Protein AF-C7N6Z8-F1 (afdb_monomer)

pLDDT: mean 76.36, std 21.86, range [24.53, 97.94]

Secondary structure (DSSP, 8-state):
---HHHHHHHHTSHHHHHHHHHHTTS-EEHHHHHHHHTS-HHHHHHHHHHHHHTTSEEEEEETTEEEEEE-HHHHHHHHHHHHHHHHHHHHHGGGGT--S---EE-TTS-EE-TT-SS-------------------PPPPPS-SEEEEEEEESSS-GGGSBBPS-GGG-SEEEEEEEETTEEEEEEEEEPPPHHHHHHHHHHHHHHTT--SEEEES--BHHHHHHHHHTTPEEEE--S--BHHHHHHHHHTT--EEPPTTTSB--

Nearest PDB structures (foldseek):
  1o13-assembly1_A  TM=9.020E-01  e=1.475E-08  Thermotoga maritima
  4ooi-assembly1_A  TM=8.230E-01  e=1.421E-05  Vibrio cholerae O1 biovar El Tor str. N16961
  2wfb-assembly1_A  TM=7.843E-01  e=1.002E-06  Megalodesulfovibrio gigas
  7p6f-assembly2_CCC-2  TM=8.838E-01  e=4.466E-05  Streptomyces griseus
  3jth-assembly1_A  TM=8.118E-01  e=3.111E-05  Vibrio vulnificus CMCP6

Radius of gyration: 25.16 Å; Cα contacts (8 Å, |Δi|>4): 370; chains: 1; bounding box: 60×66×56 Å

Solvent-accessible surface area (backbone atoms only — not comparable to full-atom values): 15520 Å² total; per-residue (Å²): 132,60,56,70,68,57,45,51,63,53,51,70,37,71,66,51,40,52,50,53,60,52,35,74,78,45,76,40,34,48,64,58,49,12,66,74,70,76,47,54,48,69,58,44,49,54,50,48,52,54,38,37,72,42,49,44,31,49,73,51,78,56,90,96,42,57,31,34,38,63,30,66,64,54,50,48,56,51,49,53,52,53,47,53,50,50,55,51,56,58,55,58,60,55,67,76,76,55,94,75,75,82,62,49,75,43,100,85,76,48,70,50,54,94,80,64,88,77,76,86,84,88,87,82,91,81,83,91,84,81,88,79,93,82,84,86,83,87,79,79,84,78,88,69,61,61,46,32,33,34,29,34,12,65,45,87,57,40,51,78,12,46,46,27,76,43,65,62,71,20,54,17,32,28,34,37,32,30,40,86,57,32,83,75,47,80,46,65,43,78,45,65,58,34,93,82,48,36,65,67,40,41,49,57,52,56,69,70,68,74,50,47,26,38,46,34,52,53,51,47,44,71,62,51,52,56,37,48,77,69,68,22,45,52,28,42,56,78,86,58,59,38,37,39,61,42,52,49,38,42,35,71,66,74,52,48,72,51,56,77,89,71,36,43,86,125

Mean predicted aligned error: 17.92 Å

Structure (mmCIF, N/CA/C/O backbone):
data_AF-C7N6Z8-F1
#
_entry.id   AF-C7N6Z8-F1
#
loop_
_atom_site.group_PDB
_atom_site.id
_atom_site.type_symbol
_atom_site.label_atom_id
_atom_site.label_alt_id
_atom_site.label_comp_id
_atom_site.label_asym_id
_atom_site.label_entity_id
_atom_site.label_seq_id
_atom_site.pdbx_PDB_ins_code
_atom_site.Cartn_x
_atom_site.Cartn_y
_atom_site.Cartn_z
_atom_site.occupancy
_atom_site.B_iso_or_equiv
_atom_site.auth_seq_id
_atom_site.auth_comp_id
_atom_site.auth_asym_id
_atom_site.auth_atom_id
_atom_site.pdbx_PDB_model_num
ATOM 1 N N . MET A 1 1 ? 17.823 1.199 3.957 1.00 51.59 1 MET A N 1
ATOM 2 C CA . MET A 1 1 ? 17.198 1.523 2.661 1.00 51.59 1 MET A CA 1
ATOM 3 C C . MET A 1 1 ? 17.611 2.932 2.258 1.00 51.59 1 MET A C 1
ATOM 5 O O . MET A 1 1 ? 18.169 3.625 3.105 1.00 51.59 1 MET A O 1
ATOM 9 N N . ALA A 1 2 ? 17.480 3.316 0.988 1.00 61.84 2 ALA A N 1
ATOM 10 C CA . ALA A 1 2 ? 17.835 4.669 0.554 1.00 61.84 2 ALA A CA 1
ATOM 11 C C . ALA A 1 2 ? 16.841 5.681 1.148 1.00 61.84 2 ALA A C 1
ATOM 13 O O . ALA A 1 2 ? 15.674 5.342 1.311 1.00 61.84 2 ALA A O 1
ATOM 14 N N . ASP A 1 3 ? 17.287 6.887 1.505 1.00 81.69 3 ASP A N 1
ATOM 15 C CA . ASP A 1 3 ? 16.362 7.915 1.992 1.00 81.69 3 ASP A CA 1
ATOM 16 C C . ASP A 1 3 ? 15.431 8.400 0.862 1.00 81.69 3 ASP A C 1
ATOM 18 O O . ASP A 1 3 ? 15.769 8.349 -0.327 1.00 81.69 3 ASP A O 1
ATOM 22 N N . LEU A 1 4 ? 14.241 8.871 1.232 1.00 81.88 4 LEU A N 1
ATOM 23 C CA . LEU A 1 4 ? 13.209 9.329 0.298 1.00 81.88 4 LEU A CA 1
ATOM 24 C C . LEU A 1 4 ? 13.720 10.438 -0.645 1.00 81.88 4 LEU A C 1
ATOM 26 O O . LEU A 1 4 ? 13.387 10.482 -1.831 1.00 81.88 4 LEU A O 1
ATOM 30 N N . GLU A 1 5 ? 14.597 11.306 -0.140 1.00 88.44 5 GLU A N 1
ATOM 31 C CA . GLU A 1 5 ? 15.234 12.373 -0.912 1.00 88.44 5 GLU A CA 1
ATOM 32 C C . GLU A 1 5 ? 16.056 11.819 -2.088 1.00 88.44 5 GLU A C 1
ATOM 34 O O . GLU A 1 5 ? 15.965 12.311 -3.219 1.00 88.44 5 GLU A O 1
ATOM 39 N N . SER A 1 6 ? 16.856 10.778 -1.855 1.00 89.81 6 SER A N 1
ATOM 40 C CA . SER A 1 6 ? 17.666 10.143 -2.891 1.00 89.81 6 SER A CA 1
ATOM 41 C C . SER A 1 6 ? 16.818 9.431 -3.950 1.00 89.81 6 SER A C 1
ATOM 43 O O . SER A 1 6 ? 17.175 9.479 -5.135 1.00 89.81 6 SER A O 1
ATOM 45 N N . LEU A 1 7 ? 15.676 8.849 -3.563 1.00 90.44 7 LEU A N 1
ATOM 46 C CA . LEU A 1 7 ? 14.691 8.272 -4.484 1.00 90.44 7 LEU A CA 1
ATOM 47 C C . LEU A 1 7 ? 14.086 9.348 -5.391 1.00 90.44 7 LEU A C 1
ATOM 49 O O . LEU A 1 7 ? 14.126 9.203 -6.616 1.00 90.44 7 LEU A O 1
ATOM 53 N N . PHE A 1 8 ? 13.620 10.467 -4.829 1.00 90.44 8 PHE A N 1
ATOM 54 C CA . PHE A 1 8 ? 13.089 11.580 -5.622 1.00 90.44 8 PHE A CA 1
ATOM 55 C C . PHE A 1 8 ? 14.144 12.194 -6.551 1.00 90.44 8 PHE A C 1
ATOM 57 O O . PHE A 1 8 ? 13.869 12.423 -7.730 1.00 90.44 8 PHE A O 1
ATOM 64 N N . LYS A 1 9 ? 15.388 12.381 -6.087 1.00 93.62 9 LYS A N 1
ATOM 65 C CA . LYS A 1 9 ? 16.504 12.831 -6.945 1.00 93.62 9 LYS A CA 1
ATOM 66 C C . LYS A 1 9 ? 16.784 11.856 -8.089 1.00 93.62 9 LYS A C 1
ATOM 68 O O . LYS A 1 9 ? 17.107 12.273 -9.206 1.00 93.62 9 LYS A O 1
ATOM 73 N N . ALA A 1 10 ? 16.682 10.551 -7.837 1.00 94.81 10 ALA A N 1
ATOM 74 C CA . ALA A 1 10 ? 16.801 9.556 -8.889 1.00 94.81 10 ALA A CA 1
ATOM 75 C C . ALA A 1 10 ? 15.634 9.682 -9.883 1.00 94.81 10 ALA A C 1
ATOM 77 O O . ALA A 1 10 ? 15.881 9.794 -11.081 1.00 94.81 10 ALA A O 1
ATOM 78 N N . LEU A 1 11 ? 14.388 9.747 -9.425 1.00 94.56 11 LEU A N 1
ATOM 79 C CA . LEU A 1 11 ? 13.215 9.827 -10.302 1.00 94.56 11 LEU A CA 1
ATOM 80 C C . LEU A 1 11 ? 13.077 11.152 -11.065 1.00 94.56 11 LEU A C 1
ATOM 82 O O . LEU A 1 11 ? 12.490 11.162 -12.142 1.00 94.56 11 LEU A O 1
ATOM 86 N N . GLY A 1 12 ? 13.680 12.239 -10.580 1.00 95.62 12 GLY A N 1
ATOM 87 C CA . GLY A 1 12 ? 13.645 13.555 -11.227 1.00 95.62 12 GLY A CA 1
ATOM 88 C C . GLY A 1 12 ? 14.348 13.649 -12.590 1.00 95.62 12 GLY A C 1
ATOM 89 O O . GLY A 1 12 ? 14.282 14.691 -13.236 1.00 95.62 12 GLY A O 1
ATOM 90 N N . GLU A 1 13 ? 15.022 12.593 -13.059 1.00 97.75 13 GLU A N 1
ATOM 91 C CA . GLU A 1 13 ? 15.603 12.567 -14.407 1.00 97.75 13 GLU A CA 1
ATOM 92 C C . GLU A 1 13 ? 14.662 11.863 -15.404 1.00 97.75 13 GLU A C 1
ATOM 94 O O . GLU A 1 13 ? 14.285 10.707 -15.179 1.00 97.75 13 GLU A O 1
ATOM 99 N N . PRO A 1 14 ? 14.308 12.511 -16.533 1.00 96.88 14 PRO A N 1
ATOM 100 C CA . PRO A 1 14 ? 13.274 12.018 -17.445 1.00 96.88 14 PRO A CA 1
ATOM 101 C C . PRO A 1 14 ? 13.509 10.608 -17.999 1.00 96.88 14 PRO A C 1
ATOM 103 O O . PRO A 1 14 ? 12.560 9.842 -18.177 1.00 96.88 14 PRO A O 1
ATOM 106 N N . THR A 1 15 ? 14.755 10.247 -18.298 1.00 97.31 15 THR A N 1
ATOM 107 C CA . THR A 1 15 ? 15.105 8.938 -18.863 1.00 97.31 15 THR A CA 1
ATOM 108 C C . THR A 1 15 ? 14.928 7.833 -17.830 1.00 97.31 15 THR A C 1
ATOM 110 O O . THR A 1 15 ? 14.345 6.799 -18.149 1.00 97.31 15 THR A O 1
ATOM 113 N N . ARG A 1 16 ? 15.346 8.053 -16.577 1.00 97.69 16 ARG A N 1
ATOM 114 C CA . ARG A 1 16 ? 15.097 7.125 -15.464 1.00 97.69 16 ARG A CA 1
ATOM 115 C C . ARG A 1 16 ? 13.609 6.913 -15.220 1.00 97.69 16 ARG A C 1
ATOM 117 O O . ARG A 1 16 ? 13.204 5.771 -15.031 1.00 97.69 16 ARG A O 1
ATOM 124 N N . LEU A 1 17 ? 12.792 7.958 -15.312 1.00 97.00 17 LEU A N 1
ATOM 125 C CA . LEU A 1 17 ? 11.344 7.822 -15.157 1.00 97.00 17 LEU A CA 1
ATOM 126 C C . LEU A 1 17 ? 10.714 6.997 -16.294 1.00 97.00 17 LEU A C 1
ATOM 128 O O . LEU A 1 17 ? 9.903 6.107 -16.040 1.00 97.00 17 LEU A O 1
ATOM 132 N N . LYS A 1 18 ? 11.144 7.211 -17.547 1.00 97.62 18 LYS A N 1
ATOM 133 C CA . LYS A 1 18 ? 10.732 6.370 -18.689 1.00 97.62 18 LYS A CA 1
ATOM 134 C C . LYS A 1 18 ? 11.154 4.912 -18.512 1.00 97.62 18 LYS A C 1
ATOM 136 O O . LYS A 1 18 ? 10.371 4.013 -18.791 1.00 97.62 18 LYS A O 1
ATOM 141 N N . ILE A 1 19 ? 12.379 4.682 -18.048 1.00 97.81 19 ILE A N 1
ATOM 142 C CA . ILE A 1 19 ? 12.895 3.349 -17.733 1.00 97.81 19 ILE A CA 1
ATOM 143 C C . ILE A 1 19 ? 12.015 2.665 -16.684 1.00 97.81 19 ILE A C 1
ATOM 145 O O . ILE A 1 19 ? 11.600 1.533 -16.907 1.00 97.81 19 ILE A O 1
ATOM 149 N N . VAL A 1 20 ? 11.719 3.338 -15.567 1.00 96.62 20 VAL A N 1
ATOM 150 C CA . VAL A 1 20 ? 10.865 2.792 -14.501 1.00 96.62 20 VAL A CA 1
ATOM 151 C C . VAL A 1 20 ? 9.498 2.418 -15.066 1.00 96.62 20 VAL A C 1
ATOM 153 O O . VAL A 1 20 ? 9.059 1.293 -14.872 1.00 96.62 20 VAL A O 1
ATOM 156 N N . ARG A 1 21 ? 8.883 3.293 -15.871 1.00 95.69 21 ARG A N 1
ATOM 157 C CA . ARG A 1 21 ? 7.611 3.002 -16.549 1.00 95.69 21 ARG A CA 1
ATOM 158 C C . ARG A 1 21 ? 7.681 1.791 -17.488 1.00 95.69 21 ARG A C 1
ATOM 160 O O . ARG A 1 21 ? 6.737 1.024 -17.556 1.00 95.69 21 ARG A O 1
ATOM 167 N N . LEU A 1 22 ? 8.776 1.589 -18.215 1.00 95.38 22 LEU A N 1
ATOM 168 C CA . LEU A 1 22 ? 8.925 0.389 -19.050 1.00 95.38 22 LEU A CA 1
ATOM 169 C C . LEU A 1 22 ? 9.034 -0.879 -18.192 1.00 95.38 22 LEU A C 1
ATOM 171 O O . LEU A 1 22 ? 8.464 -1.915 -18.526 1.00 95.38 22 LEU A O 1
ATOM 175 N N . LEU A 1 23 ? 9.729 -0.791 -17.057 1.00 94.62 23 LEU A N 1
ATOM 176 C CA . LEU A 1 23 ? 9.892 -1.913 -16.136 1.00 94.62 23 LEU A CA 1
ATOM 177 C C . LEU A 1 23 ? 8.599 -2.302 -15.396 1.00 94.62 23 LEU A C 1
ATOM 179 O O . LEU A 1 23 ? 8.548 -3.413 -14.875 1.00 94.62 23 LEU A O 1
ATOM 183 N N . THR A 1 24 ? 7.557 -1.457 -15.376 1.00 89.31 24 THR A N 1
ATOM 184 C CA . THR A 1 24 ? 6.230 -1.854 -14.860 1.00 89.31 24 THR A CA 1
ATOM 185 C C . THR A 1 24 ? 5.472 -2.767 -15.824 1.00 89.31 24 THR A C 1
ATOM 187 O O . THR A 1 24 ? 4.553 -3.460 -15.408 1.00 89.31 24 THR A O 1
ATOM 190 N N . GLU A 1 25 ? 5.820 -2.770 -17.114 1.00 87.56 25 GLU A N 1
ATOM 191 C CA . GLU A 1 25 ? 5.147 -3.605 -18.119 1.00 87.56 25 GLU A CA 1
ATOM 192 C C . GLU A 1 25 ? 5.739 -5.016 -18.185 1.00 87.56 25 GLU A C 1
ATOM 194 O O . GLU A 1 25 ? 5.020 -5.990 -18.401 1.00 87.56 25 GLU A O 1
ATOM 199 N N . ARG A 1 26 ? 7.071 -5.122 -18.084 1.00 83.19 26 ARG A N 1
ATOM 200 C CA . ARG A 1 26 ? 7.823 -6.382 -18.163 1.00 83.19 26 ARG A CA 1
ATOM 201 C C . ARG A 1 26 ? 9.274 -6.198 -17.729 1.00 83.19 26 ARG A C 1
ATOM 203 O O . ARG A 1 26 ? 9.800 -5.091 -17.674 1.00 83.19 26 ARG A O 1
ATOM 210 N N . HIS A 1 27 ? 9.971 -7.310 -17.521 1.00 89.56 27 HIS A N 1
ATOM 211 C CA . HIS A 1 27 ? 11.402 -7.297 -17.224 1.00 89.56 27 HIS A CA 1
ATOM 212 C C . HIS A 1 27 ? 12.203 -6.977 -18.491 1.00 89.56 27 HIS A C 1
ATOM 214 O O . HIS A 1 27 ? 12.053 -7.648 -19.515 1.00 89.56 27 HIS A O 1
ATOM 220 N N . HIS A 1 28 ? 13.116 -6.010 -18.421 1.00 91.44 28 HIS A N 1
ATOM 221 C CA . HIS A 1 28 ? 13.922 -5.607 -19.574 1.00 91.44 28 HIS A CA 1
ATOM 222 C C . HIS A 1 28 ? 15.414 -5.864 -19.366 1.00 91.44 28 HIS A C 1
ATOM 224 O O . HIS A 1 28 ? 15.943 -5.685 -18.274 1.00 91.44 28 HIS A O 1
ATOM 230 N N . CYS A 1 29 ? 16.121 -6.219 -20.439 1.00 93.19 29 CYS A N 1
ATOM 231 C CA . CYS A 1 29 ? 17.582 -6.167 -20.480 1.00 93.19 29 CYS A CA 1
ATOM 232 C C . CYS A 1 29 ? 18.077 -4.799 -20.985 1.00 93.19 29 CYS A C 1
ATOM 234 O O . CYS A 1 29 ? 17.318 -4.035 -21.590 1.00 93.19 29 CYS A O 1
ATOM 236 N N . ALA A 1 30 ? 19.367 -4.501 -20.787 1.00 93.06 30 ALA A N 1
ATOM 237 C CA . ALA A 1 30 ? 19.963 -3.220 -21.192 1.00 93.06 30 ALA A CA 1
ATOM 238 C C . ALA A 1 30 ? 19.768 -2.917 -22.688 1.00 93.06 30 ALA A C 1
ATOM 240 O O . ALA A 1 30 ? 19.384 -1.806 -23.050 1.00 93.06 30 ALA A O 1
ATOM 241 N N . ARG A 1 31 ? 19.948 -3.928 -23.546 1.00 94.50 31 ARG A N 1
ATOM 242 C CA . ARG A 1 31 ? 19.735 -3.828 -24.995 1.00 94.50 31 ARG A CA 1
ATOM 243 C C . ARG A 1 31 ? 18.295 -3.479 -25.359 1.00 94.50 31 ARG A C 1
ATOM 245 O O . ARG A 1 31 ? 18.068 -2.620 -26.203 1.00 94.50 31 ARG A O 1
ATOM 252 N N . SER A 1 32 ? 17.321 -4.120 -24.712 1.00 95.06 32 SER A N 1
ATOM 253 C CA . SER A 1 32 ? 15.900 -3.853 -24.959 1.00 95.06 32 SER A CA 1
ATOM 254 C C . SER A 1 32 ? 15.526 -2.417 -24.579 1.00 95.06 32 SER A C 1
ATOM 256 O O . SER A 1 32 ? 14.863 -1.733 -25.358 1.00 95.06 32 SER A O 1
ATOM 258 N N . LEU A 1 33 ? 16.002 -1.929 -23.427 1.00 96.69 33 LEU A N 1
ATOM 259 C CA . LEU A 1 33 ? 15.804 -0.535 -23.011 1.00 96.69 33 LEU A CA 1
ATOM 260 C C . LEU A 1 33 ? 16.498 0.442 -23.964 1.00 96.69 33 LEU A C 1
ATOM 262 O O . LEU A 1 33 ? 15.897 1.434 -24.357 1.00 96.69 33 LEU A O 1
ATOM 266 N N . SER A 1 34 ? 17.732 0.142 -24.370 1.00 97.44 34 SER A N 1
ATOM 267 C CA . SER A 1 34 ? 18.507 0.948 -25.319 1.00 97.44 34 SER A CA 1
ATOM 268 C C . SER A 1 34 ? 17.761 1.127 -26.644 1.00 97.44 34 SER A C 1
ATOM 270 O O . SER A 1 34 ? 17.578 2.256 -27.098 1.00 97.44 34 SER A O 1
ATOM 272 N N . GLN A 1 35 ? 17.248 0.033 -27.215 1.00 95.75 35 GLN A N 1
ATOM 273 C CA . GLN A 1 35 ? 16.459 0.060 -28.449 1.00 95.75 35 GLN A CA 1
ATOM 274 C C . GLN A 1 35 ? 15.141 0.823 -28.285 1.00 95.75 35 GLN A C 1
ATOM 276 O O . GLN A 1 35 ? 14.775 1.599 -29.161 1.00 95.75 35 GLN A O 1
ATOM 281 N N . THR A 1 36 ? 14.445 0.629 -27.161 1.00 95.19 36 THR A N 1
ATOM 282 C CA . THR A 1 36 ? 13.145 1.272 -26.903 1.00 95.19 36 THR A CA 1
ATOM 283 C C . THR A 1 36 ? 13.286 2.780 -26.683 1.00 95.19 36 THR A C 1
ATOM 285 O O . THR A 1 36 ? 12.442 3.556 -27.120 1.00 95.19 36 THR A O 1
ATOM 288 N N . LEU A 1 37 ? 14.352 3.208 -26.004 1.00 94.88 37 LEU A N 1
ATOM 289 C CA . LEU A 1 37 ? 14.576 4.605 -25.625 1.00 94.88 37 LEU A CA 1
ATOM 290 C C . LEU A 1 37 ? 15.414 5.387 -26.645 1.00 94.88 37 LEU A C 1
ATOM 292 O O . LEU A 1 37 ? 15.512 6.606 -26.524 1.00 94.88 37 LEU A O 1
ATOM 296 N N . GLY A 1 38 ? 16.031 4.712 -27.621 1.00 96.62 38 GLY A N 1
ATOM 297 C CA . GLY A 1 38 ? 16.906 5.345 -28.611 1.00 96.62 38 GLY A CA 1
ATOM 298 C C . GLY A 1 38 ? 18.219 5.874 -28.023 1.00 96.62 38 GLY A C 1
ATOM 299 O O . GLY A 1 38 ? 18.775 6.842 -28.535 1.00 96.62 38 GLY A O 1
ATOM 300 N N . ILE A 1 39 ? 18.713 5.263 -26.941 1.00 97.50 39 ILE A N 1
ATOM 301 C CA . ILE A 1 39 ? 19.969 5.637 -26.265 1.00 97.50 39 ILE A CA 1
ATOM 302 C C . ILE A 1 39 ? 20.947 4.464 -26.258 1.00 97.50 39 ILE A C 1
ATOM 304 O O . ILE A 1 39 ? 20.555 3.326 -26.490 1.00 97.50 39 ILE A O 1
ATOM 308 N N . SER A 1 40 ? 22.226 4.707 -25.975 1.00 97.75 40 SER A N 1
ATOM 309 C CA . SER A 1 40 ? 23.240 3.646 -25.960 1.00 97.75 40 SER A CA 1
ATOM 310 C C . SER A 1 40 ? 23.107 2.713 -24.741 1.00 97.75 40 SER A C 1
ATOM 312 O O . SER A 1 40 ? 22.679 3.128 -23.663 1.00 97.75 40 SER A O 1
ATOM 314 N N . GLU A 1 41 ? 23.509 1.444 -24.874 1.00 95.38 41 GLU A N 1
ATOM 315 C CA . GLU A 1 41 ? 23.537 0.492 -23.746 1.00 95.38 41 GLU A CA 1
ATOM 316 C C . GLU A 1 41 ? 24.414 0.957 -22.557 1.00 95.38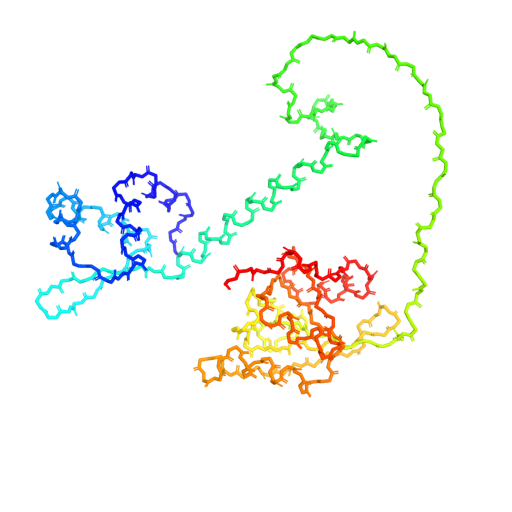 41 GLU A C 1
ATOM 318 O O . GLU A 1 41 ? 24.005 0.753 -21.406 1.00 95.38 41 GLU A O 1
ATOM 323 N N . PRO A 1 42 ? 25.570 1.630 -22.765 1.00 96.44 42 PRO A N 1
ATOM 324 C CA . PRO A 1 42 ? 26.312 2.261 -21.673 1.00 96.44 42 PRO A CA 1
ATOM 325 C C . PRO A 1 42 ? 25.508 3.336 -20.933 1.00 96.44 42 PRO A C 1
ATOM 327 O O . PRO A 1 42 ? 25.544 3.372 -19.704 1.00 96.44 42 PRO A O 1
ATOM 330 N N . ALA A 1 43 ? 24.735 4.164 -21.649 1.00 96.75 43 ALA A N 1
ATOM 331 C CA . ALA A 1 43 ? 23.869 5.163 -21.023 1.00 96.75 43 ALA A CA 1
ATOM 332 C C . ALA A 1 43 ? 22.785 4.489 -20.166 1.00 96.75 43 ALA A C 1
ATOM 334 O O . ALA A 1 43 ? 22.622 4.837 -18.997 1.00 96.75 43 ALA A O 1
ATOM 335 N N . VAL A 1 44 ? 22.119 3.446 -20.686 1.00 97.62 44 VAL A N 1
ATOM 336 C CA . VAL A 1 44 ? 21.173 2.628 -19.899 1.00 97.62 44 VAL A CA 1
ATOM 337 C C . VAL A 1 44 ? 21.843 2.090 -18.635 1.00 97.62 44 VAL A C 1
ATOM 339 O O . VAL A 1 44 ? 21.290 2.207 -17.546 1.00 97.62 44 VAL A O 1
ATOM 342 N N . SER A 1 45 ? 23.054 1.543 -18.754 1.00 95.31 45 SER A N 1
ATOM 343 C CA . SER A 1 45 ? 23.799 0.978 -17.622 1.00 95.31 45 SER A CA 1
ATOM 344 C C . SER A 1 45 ? 24.138 2.025 -16.554 1.00 95.31 45 SER A C 1
ATOM 346 O O . SER A 1 45 ? 24.097 1.730 -15.354 1.00 95.31 45 SER A O 1
ATOM 348 N N . GLN A 1 46 ? 24.408 3.268 -16.961 1.00 96.81 46 GLN A N 1
ATOM 349 C CA . GLN A 1 46 ? 24.604 4.385 -16.040 1.00 96.81 46 GLN A CA 1
ATOM 350 C C . GLN A 1 46 ? 23.310 4.721 -15.281 1.00 96.81 46 GLN A C 1
ATOM 352 O O . GLN A 1 46 ? 23.337 4.832 -14.053 1.00 96.81 46 GLN A O 1
ATOM 357 N N . HIS A 1 47 ? 22.166 4.800 -15.973 1.00 97.81 47 HIS A N 1
ATOM 358 C CA . HIS A 1 47 ? 20.862 4.991 -15.325 1.00 97.81 47 HIS A CA 1
ATOM 359 C C . HIS A 1 47 ? 20.538 3.839 -14.359 1.00 97.81 47 HIS A C 1
ATOM 361 O O . HIS A 1 47 ? 20.120 4.087 -13.228 1.00 97.81 47 HIS A O 1
ATOM 367 N N . MET A 1 48 ? 20.807 2.593 -14.760 1.00 97.19 48 MET A N 1
ATOM 368 C CA . MET A 1 48 ? 20.626 1.401 -13.923 1.00 97.19 48 MET A CA 1
ATOM 369 C C . MET A 1 48 ? 21.473 1.443 -12.655 1.00 97.19 48 MET A C 1
ATOM 371 O O . MET A 1 48 ? 20.991 1.069 -11.593 1.00 97.19 48 MET A O 1
ATOM 375 N N . THR A 1 49 ? 22.719 1.912 -12.737 1.00 97.06 49 THR A N 1
ATOM 376 C CA . THR A 1 49 ? 23.593 2.052 -11.560 1.00 97.06 49 THR A CA 1
ATOM 377 C C . THR A 1 49 ? 22.976 2.986 -10.520 1.00 97.06 49 THR A C 1
ATOM 379 O O . THR A 1 49 ? 22.960 2.662 -9.334 1.00 97.06 49 THR A O 1
ATOM 382 N N . VAL A 1 50 ? 22.419 4.119 -10.958 1.00 97.50 50 VAL A N 1
ATOM 383 C CA . VAL A 1 50 ? 21.748 5.069 -10.059 1.00 97.50 50 VAL A CA 1
ATOM 384 C C . VAL A 1 50 ? 20.498 4.445 -9.440 1.00 97.50 50 VAL A C 1
ATOM 386 O O . VAL A 1 50 ? 20.348 4.499 -8.223 1.00 97.50 50 VAL A O 1
ATOM 389 N N . LEU A 1 51 ? 19.643 3.822 -10.257 1.00 96.75 51 LEU A N 1
ATOM 390 C CA . LEU A 1 51 ? 18.389 3.210 -9.803 1.00 96.75 51 LEU A CA 1
ATOM 391 C C . LEU A 1 51 ? 18.614 2.026 -8.850 1.00 96.75 51 LEU A C 1
ATOM 393 O O . LEU A 1 51 ? 17.877 1.868 -7.883 1.00 96.75 51 LEU A O 1
ATOM 397 N N . LYS A 1 52 ? 19.667 1.234 -9.073 1.00 95.31 52 LYS A N 1
ATOM 398 C CA . LYS A 1 52 ? 20.087 0.165 -8.156 1.00 95.31 52 LYS A CA 1
ATOM 399 C C . LYS A 1 52 ? 20.621 0.700 -6.841 1.00 95.31 52 LYS A C 1
ATOM 401 O O . LYS A 1 52 ? 20.316 0.153 -5.790 1.00 95.31 52 LYS A O 1
ATOM 406 N N . ARG A 1 53 ? 21.425 1.764 -6.890 1.00 95.44 53 ARG A N 1
ATOM 407 C CA . ARG A 1 53 ? 22.013 2.371 -5.691 1.00 95.44 53 ARG A CA 1
ATOM 408 C C . ARG A 1 53 ? 20.942 2.895 -4.735 1.00 95.44 53 ARG A C 1
ATOM 410 O O . ARG A 1 53 ? 21.129 2.787 -3.532 1.00 95.44 53 ARG A O 1
ATOM 417 N N . VAL A 1 54 ? 19.842 3.433 -5.265 1.00 94.88 54 VAL A N 1
ATOM 418 C CA . VAL A 1 54 ? 18.692 3.872 -4.453 1.00 94.88 54 VAL A CA 1
ATOM 419 C C . VAL A 1 54 ? 17.714 2.736 -4.127 1.00 94.88 54 VAL A C 1
ATOM 421 O O . VAL A 1 54 ? 16.686 2.976 -3.516 1.00 94.88 54 VAL A O 1
ATOM 424 N N . GLY A 1 55 ? 18.005 1.498 -4.535 1.00 93.25 55 GLY A N 1
ATOM 425 C CA . GLY A 1 55 ? 17.179 0.330 -4.222 1.00 93.25 55 GLY A CA 1
ATOM 426 C C . GLY A 1 55 ? 15.892 0.189 -5.039 1.00 93.25 55 GLY A C 1
ATOM 427 O O . GLY A 1 55 ? 15.152 -0.759 -4.801 1.00 93.25 55 GLY A O 1
ATOM 428 N N . LEU A 1 56 ? 15.639 1.064 -6.021 1.00 94.75 56 LEU A N 1
ATOM 429 C CA . LEU A 1 56 ? 14.407 1.053 -6.823 1.00 94.75 56 LEU A CA 1
ATOM 430 C C . LEU A 1 56 ? 14.399 -0.037 -7.906 1.00 94.75 56 LEU A C 1
ATOM 432 O O . LEU A 1 56 ? 13.344 -0.478 -8.356 1.00 94.75 56 LEU A O 1
ATOM 436 N N . VAL A 1 57 ? 15.580 -0.469 -8.348 1.00 95.75 57 VAL A N 1
ATOM 437 C CA . VAL A 1 57 ? 15.744 -1.511 -9.368 1.00 95.75 57 VAL A CA 1
ATOM 438 C C . VAL A 1 57 ? 16.661 -2.602 -8.842 1.00 95.75 57 VAL A C 1
ATOM 440 O O . VAL A 1 57 ? 17.733 -2.318 -8.310 1.00 95.75 57 VAL A O 1
ATOM 443 N N . SER A 1 58 ? 16.294 -3.855 -9.079 1.00 87.69 58 SER A N 1
ATOM 444 C CA . SER A 1 58 ? 17.174 -5.006 -8.905 1.00 87.69 58 SER A CA 1
ATOM 445 C C . SER A 1 58 ? 17.477 -5.652 -10.259 1.00 87.69 58 SER A C 1
ATOM 447 O O . SER A 1 58 ? 16.961 -5.254 -11.308 1.00 87.69 58 SER A O 1
ATOM 449 N N . SER A 1 59 ? 18.412 -6.600 -10.285 1.00 88.00 59 SER A N 1
ATOM 450 C CA . SER A 1 59 ? 18.736 -7.314 -11.517 1.00 88.00 59 SER A CA 1
ATOM 451 C C . SER A 1 59 ? 19.070 -8.760 -11.259 1.00 88.00 59 SER A C 1
ATOM 453 O O . SER A 1 59 ? 19.772 -9.061 -10.297 1.00 88.00 59 SER A O 1
ATOM 455 N N . TYR A 1 60 ? 18.701 -9.614 -12.197 1.00 85.56 60 TYR A N 1
ATOM 456 C CA . TYR A 1 60 ? 19.036 -11.026 -12.184 1.00 85.56 60 TYR A CA 1
ATOM 457 C C . TYR A 1 60 ? 19.497 -11.461 -13.576 1.00 85.56 60 TYR A C 1
ATOM 459 O O . TYR A 1 60 ? 19.295 -10.765 -14.576 1.00 85.56 60 TYR A O 1
ATOM 467 N N . ARG A 1 61 ? 20.167 -12.609 -13.646 1.00 83.94 61 ARG A N 1
ATOM 468 C CA . ARG A 1 61 ? 20.667 -13.149 -14.909 1.00 83.94 61 ARG A CA 1
ATOM 469 C C . ARG A 1 61 ? 19.620 -14.072 -15.522 1.00 83.94 61 ARG A C 1
ATOM 471 O O . ARG A 1 61 ? 19.183 -15.013 -14.870 1.00 83.94 61 ARG A O 1
ATOM 478 N N . HIS A 1 62 ? 19.253 -13.822 -16.775 1.00 80.25 62 HIS A N 1
ATOM 479 C CA . HIS A 1 62 ? 18.382 -14.693 -17.562 1.00 80.25 62 HIS A CA 1
ATOM 480 C C . HIS A 1 62 ? 19.112 -15.059 -18.859 1.00 80.25 62 HIS A C 1
ATOM 482 O O . HIS A 1 62 ? 19.315 -14.224 -19.743 1.00 80.25 62 HIS A O 1
ATOM 488 N N . GLY A 1 63 ? 19.566 -16.310 -18.955 1.00 87.69 63 GLY A N 1
ATOM 489 C CA . GLY A 1 63 ? 20.434 -16.752 -20.046 1.00 87.69 63 GLY A CA 1
ATOM 490 C C . GLY A 1 63 ? 21.733 -15.935 -20.115 1.00 87.69 63 GLY A C 1
ATOM 491 O O . GLY A 1 63 ? 22.477 -15.822 -19.136 1.00 87.69 63 GLY A O 1
ATOM 492 N N . TYR A 1 64 ? 22.008 -15.347 -21.281 1.00 86.19 64 TYR A N 1
ATOM 493 C CA . TYR A 1 64 ? 23.211 -14.537 -21.512 1.00 86.19 64 TYR A CA 1
ATOM 494 C C . TYR A 1 64 ? 23.074 -13.074 -21.080 1.00 86.19 64 TYR A C 1
ATOM 496 O O . TYR A 1 64 ? 24.079 -12.365 -21.036 1.00 86.19 64 TYR A O 1
ATOM 504 N N . HIS A 1 65 ? 21.865 -12.615 -20.747 1.00 86.38 65 HIS A N 1
ATOM 505 C CA . HIS A 1 65 ? 21.595 -11.205 -20.489 1.00 86.38 65 HIS A CA 1
ATOM 506 C C . HIS A 1 65 ? 21.233 -10.946 -19.024 1.00 86.38 65 HIS A C 1
ATOM 508 O O . HIS A 1 65 ? 20.602 -11.760 -18.349 1.00 86.38 65 HIS A O 1
ATOM 514 N N . MET A 1 66 ? 21.633 -9.774 -18.529 1.00 84.62 66 MET A N 1
ATOM 515 C CA . MET A 1 66 ? 21.133 -9.238 -17.266 1.00 84.62 66 MET A CA 1
ATOM 516 C C . MET A 1 66 ? 19.785 -8.569 -17.517 1.00 84.62 66 MET A C 1
ATOM 518 O O . MET A 1 66 ? 19.683 -7.698 -18.384 1.00 84.62 66 MET A O 1
ATOM 522 N N . HIS A 1 67 ? 18.775 -8.981 -16.760 1.00 90.75 67 HIS A N 1
ATOM 523 C CA . HIS A 1 67 ? 17.450 -8.376 -16.753 1.00 90.75 67 HIS A CA 1
ATOM 524 C C . HIS A 1 67 ? 17.271 -7.536 -15.496 1.00 90.75 67 HIS A C 1
ATOM 526 O O . HIS A 1 67 ? 17.822 -7.851 -14.439 1.00 90.75 67 HIS A O 1
ATOM 532 N N . TYR A 1 68 ? 16.512 -6.458 -15.635 1.00 92.62 68 TYR A N 1
ATOM 533 C CA . TYR A 1 68 ? 16.182 -5.519 -14.578 1.00 92.62 68 TYR A CA 1
ATOM 534 C C . TYR A 1 68 ? 14.707 -5.637 -14.227 1.00 92.62 68 TYR A C 1
ATOM 536 O O . TYR A 1 68 ? 13.874 -5.862 -15.110 1.00 92.62 68 TYR A O 1
ATOM 544 N N . VAL A 1 69 ? 14.414 -5.471 -12.942 1.00 89.69 69 VAL A N 1
ATOM 545 C CA . VAL A 1 69 ? 13.058 -5.458 -12.387 1.00 89.69 69 VAL A CA 1
ATOM 546 C C . VAL A 1 69 ? 12.948 -4.357 -11.354 1.00 89.69 69 VAL A C 1
ATOM 548 O O . VAL A 1 69 ? 13.955 -3.949 -10.768 1.00 89.69 69 VAL A O 1
ATOM 551 N N . LEU A 1 70 ? 11.733 -3.866 -11.148 1.00 92.31 70 LEU A N 1
ATOM 552 C CA . LEU A 1 70 ? 11.470 -2.916 -10.079 1.00 92.31 70 LEU A CA 1
ATOM 553 C C . LEU A 1 70 ? 11.459 -3.635 -8.738 1.00 92.31 70 LEU A C 1
ATOM 555 O O . LEU A 1 70 ? 11.026 -4.781 -8.634 1.00 92.31 70 LEU A O 1
ATOM 559 N N . ASN A 1 71 ? 11.946 -2.939 -7.722 1.00 88.38 71 ASN A N 1
ATOM 560 C CA . ASN A 1 71 ? 11.725 -3.336 -6.349 1.00 88.38 71 ASN A CA 1
ATOM 561 C C . ASN A 1 71 ? 10.332 -2.852 -5.929 1.00 88.38 71 ASN A C 1
ATOM 563 O O . ASN A 1 71 ? 10.103 -1.649 -5.815 1.00 88.38 71 ASN A O 1
ATOM 567 N N . THR A 1 72 ? 9.407 -3.788 -5.739 1.00 83.31 72 THR A N 1
ATOM 568 C CA . THR A 1 72 ? 8.021 -3.491 -5.361 1.00 83.31 72 THR A CA 1
ATOM 569 C C . THR A 1 72 ? 7.911 -2.913 -3.956 1.00 83.31 72 THR A C 1
ATOM 571 O O . THR A 1 72 ? 7.038 -2.085 -3.733 1.00 83.31 72 THR A O 1
ATOM 574 N N . GLU A 1 73 ? 8.819 -3.267 -3.043 1.00 81.38 73 GLU A N 1
ATOM 575 C CA . GLU A 1 73 ? 8.865 -2.697 -1.689 1.00 81.38 73 GLU A CA 1
ATOM 576 C C . GLU A 1 73 ? 9.214 -1.205 -1.747 1.00 81.38 73 GLU A C 1
ATOM 578 O O . GLU A 1 73 ? 8.484 -0.374 -1.224 1.00 81.38 73 GLU A O 1
ATOM 583 N N . ALA A 1 74 ? 10.259 -0.839 -2.497 1.00 84.19 74 ALA A N 1
ATOM 584 C CA . ALA A 1 74 ? 10.652 0.564 -2.669 1.00 84.19 74 ALA A CA 1
ATOM 585 C C . ALA A 1 74 ? 9.577 1.407 -3.387 1.00 84.19 74 ALA A C 1
ATOM 587 O O . ALA A 1 74 ? 9.484 2.615 -3.175 1.00 84.19 74 ALA A O 1
ATOM 588 N N . LEU A 1 75 ? 8.777 0.789 -4.265 1.00 84.88 75 LEU A N 1
ATOM 589 C CA . LEU A 1 75 ? 7.625 1.449 -4.886 1.00 84.88 75 LEU A CA 1
ATOM 590 C C . LEU A 1 75 ? 6.472 1.645 -3.902 1.00 84.88 75 LEU A C 1
ATOM 592 O O . LEU A 1 75 ? 5.828 2.689 -3.959 1.00 84.88 75 LEU A O 1
ATOM 596 N N . ALA A 1 76 ? 6.218 0.666 -3.031 1.00 78.31 76 ALA A N 1
ATOM 597 C CA . ALA A 1 76 ? 5.211 0.776 -1.983 1.00 78.31 76 ALA A CA 1
ATOM 598 C C . ALA A 1 76 ? 5.568 1.912 -1.015 1.00 78.31 76 ALA A C 1
ATOM 600 O O . ALA A 1 76 ? 4.764 2.818 -0.847 1.00 78.31 76 ALA A O 1
ATOM 601 N N . GLU A 1 77 ? 6.810 1.967 -0.526 1.00 80.62 77 GLU A N 1
ATOM 602 C CA . GLU A 1 77 ? 7.279 3.053 0.351 1.00 80.62 77 GLU A CA 1
ATOM 603 C C . GLU A 1 77 ? 7.124 4.441 -0.291 1.00 80.62 77 GLU A C 1
ATOM 605 O O . GLU A 1 77 ? 6.691 5.397 0.351 1.00 80.62 77 GLU A O 1
ATOM 610 N N . LEU A 1 78 ? 7.445 4.563 -1.585 1.00 86.50 78 LEU A N 1
ATOM 611 C CA . LEU A 1 78 ? 7.253 5.815 -2.318 1.00 86.50 78 LEU A CA 1
ATOM 612 C C . LEU A 1 78 ? 5.768 6.173 -2.459 1.00 86.50 78 LEU A C 1
ATOM 614 O O . LEU A 1 78 ? 5.407 7.346 -2.376 1.00 86.50 78 LEU A O 1
ATOM 618 N N . SER A 1 79 ? 4.922 5.175 -2.715 1.00 86.19 79 SER A N 1
ATOM 619 C CA . SER A 1 79 ? 3.475 5.354 -2.805 1.00 86.19 79 SER A CA 1
ATOM 620 C C . SER A 1 79 ? 2.899 5.821 -1.472 1.00 86.19 79 SER A C 1
ATOM 622 O O . SER A 1 79 ? 2.108 6.759 -1.463 1.00 86.19 79 SER A O 1
ATOM 624 N N . ASP A 1 80 ? 3.330 5.221 -0.365 1.00 79.56 80 ASP A N 1
ATOM 625 C CA . ASP A 1 80 ? 2.880 5.559 0.985 1.00 79.56 80 ASP A CA 1
ATOM 626 C C . ASP A 1 80 ? 3.263 6.997 1.352 1.00 79.56 80 ASP A C 1
ATOM 628 O O . ASP A 1 80 ? 2.431 7.764 1.835 1.00 79.56 80 ASP A O 1
ATOM 632 N N . GLU A 1 81 ? 4.491 7.415 1.038 1.00 82.44 81 GLU A N 1
ATOM 633 C CA . GLU A 1 81 ? 4.938 8.797 1.243 1.00 82.44 81 GLU A CA 1
ATOM 634 C C . GLU A 1 81 ? 4.155 9.800 0.390 1.00 82.44 81 GLU A C 1
ATOM 636 O O . GLU A 1 81 ? 3.708 10.834 0.887 1.00 82.44 81 GLU A O 1
ATOM 641 N N . LEU A 1 82 ? 3.931 9.499 -0.893 1.00 85.94 82 LEU A N 1
ATOM 642 C CA . LEU A 1 82 ? 3.11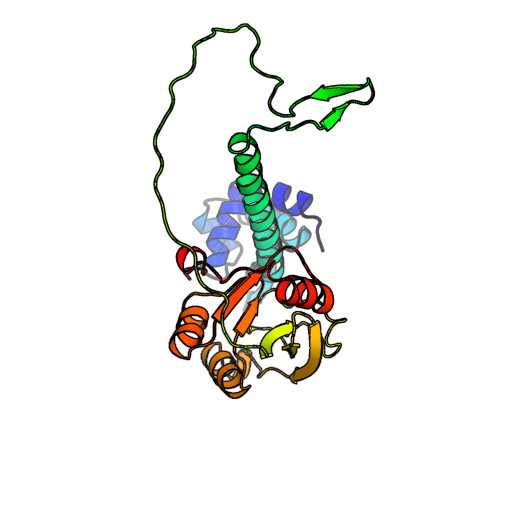3 10.354 -1.757 1.00 85.94 82 LEU A CA 1
ATOM 643 C C . LEU A 1 82 ? 1.661 10.431 -1.276 1.00 85.94 82 LEU A C 1
ATOM 645 O O . LEU A 1 82 ? 1.055 11.502 -1.346 1.00 85.94 82 LEU A O 1
ATOM 649 N N . HIS A 1 83 ? 1.118 9.327 -0.767 1.00 77.31 83 HIS A N 1
ATOM 650 C CA . HIS A 1 83 ? -0.217 9.290 -0.192 1.00 77.31 83 HIS A CA 1
ATOM 651 C C . HIS A 1 83 ? -0.296 10.153 1.070 1.00 77.31 83 HIS A C 1
ATOM 653 O O . HIS A 1 83 ? -1.168 11.013 1.161 1.00 77.31 83 HIS A O 1
ATOM 659 N N . LEU A 1 84 ? 0.684 10.041 1.971 1.00 73.50 84 LEU A N 1
ATOM 660 C CA . LEU A 1 84 ? 0.802 10.900 3.149 1.00 73.50 84 LEU A CA 1
ATOM 661 C C . LEU A 1 84 ? 0.882 12.386 2.768 1.00 73.50 84 LEU A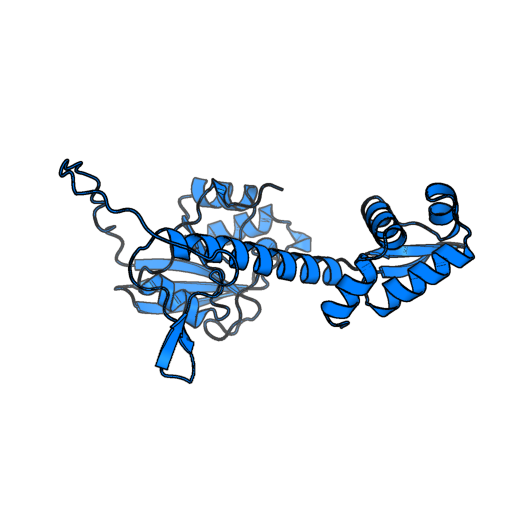 C 1
ATOM 663 O O . LEU A 1 84 ? 0.287 13.241 3.427 1.00 73.50 84 LEU A O 1
ATOM 667 N N . TRP A 1 85 ? 1.619 12.729 1.708 1.00 79.81 85 TRP A N 1
ATOM 668 C CA . TRP A 1 85 ? 1.704 14.110 1.225 1.00 79.81 85 TRP A CA 1
ATOM 669 C C . TRP A 1 85 ? 0.370 14.596 0.663 1.00 79.81 85 TRP A C 1
ATOM 671 O O . TRP A 1 85 ? -0.010 15.738 0.924 1.00 79.81 85 TRP A O 1
ATOM 681 N N . GLN A 1 86 ? -0.339 13.746 -0.081 1.00 75.31 86 GLN A N 1
ATOM 682 C CA . GLN A 1 86 ? -1.671 14.046 -0.591 1.00 75.31 86 GLN A CA 1
ATOM 683 C C . GLN A 1 86 ? -2.658 14.280 0.558 1.00 75.31 86 GLN A C 1
ATOM 685 O O . GLN A 1 86 ? -3.306 15.323 0.584 1.00 75.31 86 GLN A O 1
ATOM 690 N N . GLU A 1 87 ? -2.718 13.376 1.538 1.00 64.69 87 GLU A N 1
ATOM 691 C CA . GLU A 1 87 ? -3.573 13.524 2.719 1.00 64.69 87 GLU A CA 1
ATOM 692 C C . GLU A 1 87 ? -3.259 14.824 3.468 1.00 64.69 87 GLU A C 1
ATOM 694 O O . GLU A 1 87 ? -4.157 15.595 3.813 1.00 64.69 87 GLU A O 1
ATOM 699 N N . ARG A 1 88 ? -1.973 15.132 3.682 1.00 65.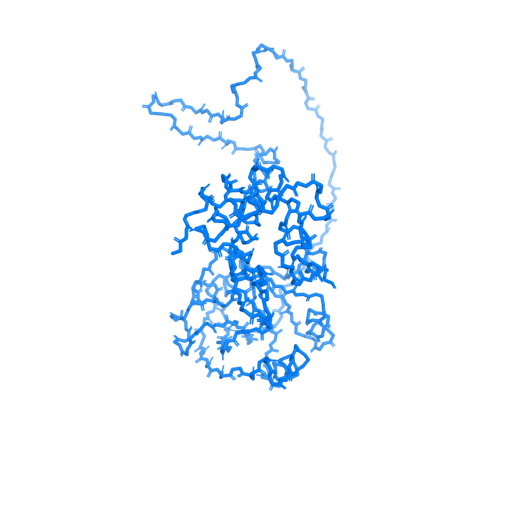06 88 ARG A N 1
ATOM 700 C CA . ARG A 1 88 ? -1.556 16.406 4.288 1.00 65.06 88 ARG A CA 1
ATOM 701 C C . ARG A 1 88 ? -2.018 17.605 3.466 1.00 65.06 88 ARG A C 1
ATOM 703 O O . ARG A 1 88 ? -2.522 18.562 4.046 1.00 65.06 88 ARG A O 1
ATOM 710 N N . ALA A 1 89 ? -1.865 17.569 2.145 1.00 64.88 89 ALA A N 1
ATOM 711 C CA . ALA A 1 89 ? -2.286 18.653 1.263 1.00 64.88 89 ALA A CA 1
ATOM 712 C C . ALA A 1 89 ? -3.811 18.859 1.279 1.00 64.88 89 ALA A C 1
ATOM 714 O O . ALA A 1 89 ? -4.269 19.999 1.321 1.00 64.88 89 ALA A O 1
ATOM 715 N N . GLU A 1 90 ? -4.599 17.784 1.314 1.00 57.91 90 GLU A N 1
ATOM 716 C CA . GLU A 1 90 ? -6.062 17.843 1.441 1.00 57.91 90 GLU A CA 1
ATOM 717 C C . GLU A 1 90 ? -6.485 18.424 2.798 1.00 57.91 90 GLU A C 1
ATOM 719 O O . GLU A 1 90 ? -7.403 19.243 2.875 1.00 57.91 90 GLU A O 1
ATOM 724 N N . ASN A 1 91 ? -5.753 18.097 3.863 1.00 52.88 91 ASN A N 1
ATOM 725 C CA . ASN A 1 91 ? -5.987 18.661 5.189 1.00 52.88 91 ASN A CA 1
ATOM 726 C C . ASN A 1 91 ? -5.616 20.151 5.285 1.00 52.88 91 ASN A C 1
ATOM 728 O O . ASN A 1 91 ? -6.239 20.875 6.063 1.00 52.88 91 ASN A O 1
ATOM 732 N N . VAL A 1 92 ? -4.683 20.661 4.470 1.00 53.25 92 VAL A N 1
ATOM 733 C CA . VAL A 1 92 ? -4.401 22.110 4.386 1.00 53.25 92 VAL A CA 1
ATOM 734 C C . VAL A 1 92 ? -5.623 22.900 3.883 1.00 53.25 92 VAL A C 1
ATOM 736 O O . VAL A 1 92 ? -5.855 24.014 4.356 1.00 53.25 92 VAL A O 1
ATOM 739 N N . LEU A 1 93 ? -6.470 22.328 3.013 1.00 46.03 93 LEU A N 1
ATOM 740 C CA . LEU A 1 93 ? -7.707 22.984 2.549 1.00 46.03 93 LEU A CA 1
ATOM 741 C C . LEU A 1 93 ? -8.773 23.154 3.649 1.00 46.03 93 LEU A C 1
ATOM 743 O O . LEU A 1 93 ? -9.664 23.993 3.507 1.00 46.03 93 LEU A O 1
ATOM 747 N N . SER A 1 94 ? -8.675 22.425 4.766 1.00 42.03 94 SER A N 1
ATOM 748 C CA . SER A 1 94 ? -9.617 22.551 5.890 1.00 42.03 94 SER A CA 1
ATOM 749 C C . SER A 1 94 ? -9.462 23.862 6.673 1.00 42.03 94 SER A C 1
ATOM 751 O O . SER A 1 94 ? -10.432 24.340 7.265 1.00 42.03 94 SER A O 1
ATOM 753 N N . CYS A 1 95 ? -8.295 24.512 6.598 1.00 46.88 95 CYS A N 1
ATOM 754 C CA . CYS A 1 95 ? -8.003 25.726 7.365 1.00 46.88 95 CYS A CA 1
ATOM 755 C C . CYS A 1 95 ? -8.759 26.971 6.851 1.00 46.88 95 CYS A C 1
ATOM 757 O O . CYS A 1 95 ? -8.895 27.960 7.566 1.00 46.88 95 CYS A O 1
ATOM 759 N N . HIS A 1 96 ? -9.295 26.925 5.624 1.00 46.62 96 HIS A N 1
ATOM 760 C CA . HIS A 1 96 ? -10.081 28.022 5.047 1.00 46.62 96 HIS A CA 1
ATOM 761 C C . HIS A 1 96 ? -11.582 27.961 5.362 1.00 46.62 96 HIS A C 1
ATOM 763 O O . HIS A 1 96 ? -12.274 28.962 5.188 1.00 46.62 96 HIS A O 1
ATOM 769 N N . SER A 1 97 ? -12.089 26.812 5.817 1.00 46.12 97 SER A N 1
ATOM 770 C CA . SER A 1 97 ? -13.532 26.587 5.998 1.00 46.12 97 SER A CA 1
ATOM 771 C C . SER A 1 97 ? -14.045 26.865 7.414 1.00 46.12 97 SER A C 1
ATOM 773 O O . SER A 1 97 ? -15.249 27.009 7.607 1.00 46.12 97 SER A O 1
ATOM 775 N N . GLN A 1 98 ? -13.145 26.998 8.392 1.00 47.47 98 GLN A N 1
ATOM 776 C CA . GLN A 1 98 ? -13.477 27.367 9.765 1.00 47.47 98 GLN A CA 1
ATOM 777 C C . GLN A 1 98 ? -12.833 28.717 10.085 1.00 47.47 98 GLN A C 1
ATOM 779 O O . GLN A 1 98 ? -11.670 28.810 10.476 1.00 47.47 98 GLN A O 1
ATOM 784 N N . GLN A 1 99 ? -13.590 29.793 9.869 1.00 51.41 99 GLN A N 1
ATOM 785 C CA . GLN A 1 99 ? -13.296 31.085 10.478 1.00 51.41 99 GLN A CA 1
ATOM 786 C C . GLN A 1 99 ? -13.353 30.921 12.000 1.00 51.41 99 GLN A C 1
ATOM 788 O O . GLN A 1 99 ? -14.425 31.044 12.566 1.00 51.41 99 GLN A O 1
ATOM 793 N N . GLU A 1 100 ? -12.219 30.627 12.638 1.00 48.34 100 GLU A N 1
ATOM 794 C CA . GLU A 1 100 ? -11.887 31.028 14.012 1.00 48.34 100 GLU A CA 1
ATOM 795 C C . GLU A 1 100 ? -10.401 30.714 14.293 1.00 48.34 100 GLU A C 1
ATOM 797 O O . GLU A 1 100 ? -10.016 29.712 14.883 1.00 48.34 100 GLU A O 1
ATOM 802 N N . SER A 1 101 ? -9.536 31.627 13.839 1.00 47.03 101 SER A N 1
ATOM 803 C CA . SER A 1 101 ? -8.109 31.748 14.191 1.00 47.03 101 SER A CA 1
ATOM 804 C C . SER A 1 101 ? -7.156 30.610 13.777 1.00 47.03 101 SER A C 1
ATOM 806 O O . SER A 1 101 ? -6.694 29.811 14.584 1.00 47.03 101 SER A O 1
ATOM 808 N N . CYS A 1 102 ? -6.693 30.642 12.523 1.00 49.53 102 CYS A N 1
ATOM 809 C CA . CYS A 1 102 ? -5.399 30.046 12.176 1.00 49.53 102 CYS A CA 1
ATOM 810 C C . CYS A 1 102 ? -4.273 30.913 12.773 1.00 49.53 102 CYS A C 1
ATOM 812 O O . CYS A 1 102 ? -3.736 31.796 12.103 1.00 49.53 102 CYS A O 1
ATOM 814 N N . ALA A 1 103 ? -3.949 30.707 14.050 1.00 45.38 103 ALA A N 1
ATOM 815 C CA . ALA A 1 103 ? -2.893 31.431 14.747 1.00 45.38 103 ALA A CA 1
ATOM 816 C C . ALA A 1 103 ? -1.762 30.474 15.138 1.00 45.38 103 ALA A C 1
ATOM 818 O O . ALA A 1 103 ? -1.861 29.748 16.123 1.00 45.38 103 ALA A O 1
ATOM 819 N N . TYR A 1 104 ? -0.660 30.506 14.390 1.00 47.53 104 TYR A N 1
ATOM 820 C CA . TYR A 1 104 ? 0.628 30.089 14.938 1.00 47.53 104 TYR A CA 1
ATOM 821 C C . TYR A 1 104 ? 1.278 31.318 15.585 1.00 47.53 104 TYR A C 1
ATOM 823 O O . TYR A 1 104 ? 1.333 32.381 14.959 1.00 47.53 104 TYR A O 1
ATOM 831 N N . LEU A 1 105 ? 1.725 31.195 16.839 1.00 43.00 105 LEU A N 1
ATOM 832 C CA . LEU A 1 105 ? 2.434 32.266 17.540 1.00 43.00 105 LEU A CA 1
ATOM 833 C C . LEU A 1 105 ? 3.867 32.342 17.017 1.00 43.00 105 LEU A C 1
ATOM 835 O O . LEU A 1 105 ? 4.660 31.415 17.190 1.00 43.00 105 LEU A O 1
ATOM 839 N N . LEU A 1 106 ? 4.204 33.460 16.386 1.00 48.12 106 LEU A N 1
ATOM 840 C CA . LEU A 1 106 ? 5.586 33.804 16.094 1.00 48.12 106 LEU A CA 1
ATOM 841 C C . LEU A 1 106 ? 6.281 34.187 17.410 1.00 48.12 106 LEU A C 1
ATOM 843 O O . LEU A 1 106 ? 5.651 34.672 18.351 1.00 48.12 106 LEU A O 1
ATOM 847 N N . GLY A 1 107 ? 7.592 33.951 17.502 1.00 40.94 107 GLY A N 1
ATOM 848 C CA . GLY A 1 107 ? 8.374 34.182 18.728 1.00 40.94 107 GLY A CA 1
ATOM 849 C C . GLY A 1 107 ? 8.425 35.641 19.213 1.00 40.94 107 GLY A C 1
ATOM 850 O O . GLY A 1 107 ? 8.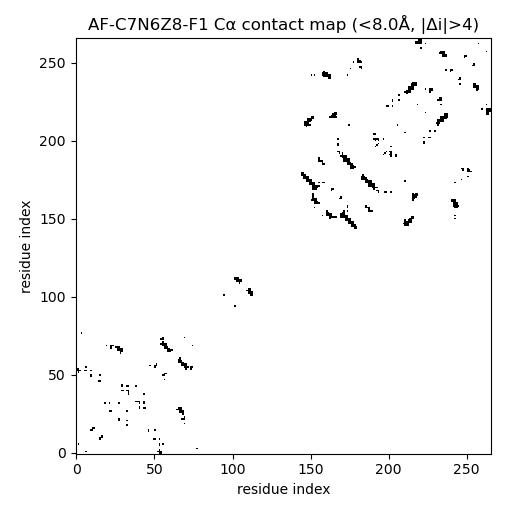999 35.905 20.265 1.00 40.94 107 GLY A O 1
ATOM 851 N N . ASP A 1 108 ? 7.834 36.577 18.469 1.00 48.53 108 ASP A N 1
ATOM 852 C CA . ASP A 1 108 ? 7.656 37.992 18.812 1.00 48.53 108 ASP A CA 1
ATOM 853 C C . ASP A 1 108 ? 6.267 38.317 19.404 1.00 48.53 108 ASP A C 1
ATOM 855 O O . ASP A 1 108 ? 5.994 39.467 19.745 1.00 48.53 108 ASP A O 1
ATOM 859 N N . GLY A 1 109 ? 5.397 37.312 19.551 1.00 44.22 109 GLY A N 1
ATOM 860 C CA . GLY A 1 109 ? 4.051 37.460 20.103 1.00 44.22 109 GLY A CA 1
ATOM 861 C C . GLY A 1 109 ? 2.973 37.841 19.085 1.00 44.22 109 GLY A C 1
ATOM 862 O O . GLY A 1 109 ? 1.845 38.118 19.492 1.00 44.22 109 GLY A O 1
ATOM 863 N N . THR A 1 110 ? 3.272 37.845 17.783 1.00 47.06 110 THR A N 1
ATOM 864 C CA . THR A 1 110 ? 2.270 38.053 16.724 1.00 47.06 110 THR A CA 1
ATOM 865 C C . THR A 1 110 ? 1.704 36.727 16.196 1.00 47.06 110 THR A C 1
ATOM 867 O O . THR A 1 110 ? 2.368 35.689 16.234 1.00 47.06 110 THR A O 1
ATOM 870 N N . SER A 1 111 ? 0.455 36.735 15.716 1.00 49.59 111 SER A N 1
ATOM 871 C CA . SER A 1 111 ? -0.154 35.599 15.011 1.00 49.59 111 SER A CA 1
ATOM 872 C C . SER A 1 111 ? -0.014 35.780 13.496 1.00 49.59 111 SER A C 1
ATOM 874 O O . SER A 1 111 ? -0.374 36.823 12.951 1.00 49.59 111 SER A O 1
ATOM 876 N N . GLY A 1 112 ? 0.519 34.769 12.804 1.00 47.28 112 GLY A N 1
ATOM 877 C CA . GLY A 1 112 ? 0.716 34.796 11.350 1.00 47.28 112 GLY A CA 1
ATOM 878 C C . GLY A 1 112 ? 0.177 33.547 10.651 1.00 47.28 112 GLY A C 1
ATOM 879 O O . GLY A 1 112 ? 0.239 32.444 11.193 1.00 47.28 112 GLY A O 1
ATOM 880 N N . CYS A 1 113 ? -0.333 33.720 9.427 1.00 48.50 113 CYS A N 1
ATOM 881 C CA . CYS A 1 113 ? -0.705 32.630 8.523 1.00 48.50 113 CYS A CA 1
ATOM 882 C C . CYS A 1 113 ? 0.460 32.333 7.563 1.00 48.50 113 CYS A C 1
ATOM 884 O O . CYS A 1 113 ? 0.948 33.242 6.890 1.00 48.50 113 CYS A O 1
ATOM 886 N N . LEU A 1 114 ? 0.873 31.065 7.445 1.00 42.25 114 LEU A N 1
ATOM 887 C CA . LEU A 1 114 ? 1.938 30.626 6.524 1.00 42.25 114 LEU A CA 1
ATOM 888 C C . LEU A 1 114 ? 1.630 30.914 5.040 1.00 42.25 114 LEU A C 1
ATOM 890 O O . LEU A 1 114 ? 2.554 31.010 4.238 1.00 42.25 114 LEU A O 1
ATOM 894 N N . TYR A 1 115 ? 0.359 31.115 4.680 1.00 42.56 115 TYR A N 1
ATOM 895 C CA . TYR A 1 115 ? -0.068 31.487 3.324 1.00 42.56 115 TYR A CA 1
ATOM 896 C C . TYR A 1 115 ? -0.091 33.008 3.063 1.00 42.56 115 TYR A C 1
ATOM 898 O O . TYR A 1 115 ? -0.357 33.436 1.943 1.00 42.56 115 TYR A O 1
ATOM 906 N N . GLY A 1 116 ? 0.207 33.841 4.067 1.00 38.00 116 GLY A N 1
ATOM 907 C CA . GLY A 1 116 ? 0.080 35.303 4.008 1.00 38.00 116 GLY A CA 1
ATOM 908 C C . GLY A 1 116 ? 1.289 36.086 3.478 1.00 38.00 116 GLY A C 1
ATOM 909 O O . GLY A 1 116 ? 1.266 37.311 3.526 1.00 38.00 116 GLY A O 1
ATOM 910 N N . ILE A 1 117 ? 2.337 35.440 2.958 1.00 34.06 117 ILE A N 1
ATOM 911 C CA . ILE A 1 117 ? 3.462 36.128 2.286 1.00 34.06 117 ILE A CA 1
ATOM 912 C C . ILE A 1 117 ? 3.322 36.078 0.764 1.00 34.06 117 ILE A C 1
ATOM 914 O O . ILE A 1 117 ? 4.223 35.648 0.058 1.00 34.06 117 ILE A O 1
ATOM 918 N N . ALA A 1 118 ? 2.175 36.522 0.257 1.00 32.50 118 ALA A N 1
ATOM 919 C CA . ALA A 1 118 ? 2.044 37.129 -1.068 1.00 32.50 118 ALA A CA 1
ATOM 920 C C . ALA A 1 118 ? 0.595 37.581 -1.261 1.00 32.50 118 ALA A C 1
ATOM 922 O O . ALA A 1 118 ? -0.191 36.878 -1.879 1.00 32.50 118 ALA A O 1
ATOM 923 N N . ASN A 1 119 ? 0.223 38.722 -0.686 1.00 29.39 119 ASN A N 1
ATOM 924 C CA . ASN A 1 119 ? -0.553 39.758 -1.373 1.00 29.39 119 ASN A CA 1
ATOM 925 C C . ASN A 1 119 ? -0.801 40.898 -0.390 1.00 29.39 119 ASN A C 1
ATOM 927 O O . ASN A 1 119 ? -1.579 40.802 0.555 1.00 29.39 119 ASN A O 1
ATOM 931 N N . ALA A 1 120 ? -0.054 41.971 -0.611 1.00 31.38 120 ALA A N 1
ATOM 932 C CA . ALA A 1 120 ? -0.252 43.245 0.038 1.00 31.38 120 ALA A CA 1
ATOM 933 C C . ALA A 1 120 ? -1.601 43.870 -0.368 1.00 31.38 120 ALA A C 1
ATOM 935 O O . ALA A 1 120 ? -2.066 43.672 -1.488 1.00 31.38 120 ALA A O 1
ATOM 936 N N . ALA A 1 121 ? -2.099 44.726 0.527 1.00 27.44 121 ALA A N 1
ATOM 937 C CA . ALA A 1 121 ? -3.012 45.845 0.286 1.00 27.44 121 ALA A CA 1
ATOM 938 C C . ALA A 1 121 ? -4.536 45.575 0.193 1.00 27.44 121 ALA A C 1
ATOM 940 O O . ALA A 1 121 ? -5.097 45.350 -0.871 1.00 27.44 121 ALA A O 1
ATOM 941 N N . GLU A 1 122 ? -5.161 45.798 1.356 1.00 26.97 122 GLU A N 1
ATOM 942 C CA . GLU A 1 122 ? -6.323 46.676 1.613 1.00 26.97 122 GLU A CA 1
ATOM 943 C C . GLU A 1 122 ? -7.789 46.232 1.363 1.00 26.97 122 GLU A C 1
ATOM 945 O O . GLU A 1 122 ? -8.068 45.370 0.533 1.00 26.97 122 GLU A O 1
ATOM 950 N N . PRO A 1 123 ? -8.741 46.787 2.162 1.00 40.78 123 PRO A N 1
ATOM 951 C CA . PRO A 1 123 ? -9.977 46.121 2.587 1.00 40.78 123 PRO A CA 1
ATOM 952 C C . PRO A 1 123 ? -11.250 46.746 1.991 1.00 40.78 123 PRO A C 1
ATOM 954 O O . PRO A 1 123 ? -11.259 47.926 1.649 1.00 40.78 123 PRO A O 1
ATOM 957 N N . ILE A 1 124 ? -12.371 46.009 1.972 1.00 29.53 124 ILE A N 1
ATOM 958 C CA . ILE A 1 124 ? -13.702 46.631 1.848 1.00 29.53 124 ILE A CA 1
ATOM 959 C C . ILE A 1 124 ? -14.755 45.874 2.675 1.00 29.53 124 ILE A C 1
ATOM 961 O O . ILE A 1 124 ? -14.988 44.682 2.482 1.00 29.53 124 ILE A O 1
ATOM 965 N N . ASP A 1 125 ? -15.394 46.616 3.580 1.00 33.69 125 ASP A N 1
ATOM 966 C CA . ASP A 1 125 ? -16.586 46.276 4.361 1.00 33.69 125 ASP A CA 1
ATOM 967 C C . ASP A 1 125 ? -17.804 45.897 3.500 1.00 33.69 125 ASP A C 1
ATOM 969 O O . ASP A 1 125 ? -18.116 46.607 2.546 1.00 33.69 125 ASP A O 1
ATOM 973 N N . ALA A 1 126 ? -18.603 44.906 3.927 1.00 26.58 126 ALA A N 1
ATOM 974 C CA . ALA A 1 126 ? -20.060 44.901 3.706 1.00 26.58 126 ALA A CA 1
ATOM 975 C C . ALA A 1 126 ? -20.810 43.848 4.555 1.00 26.58 126 ALA A C 1
ATOM 977 O O . ALA A 1 126 ? -20.881 42.673 4.222 1.00 26.58 126 ALA A O 1
ATOM 978 N N . LYS A 1 127 ? -21.406 44.336 5.648 1.00 27.03 127 LYS A N 1
ATOM 979 C CA . LYS A 1 127 ? -22.774 44.086 6.159 1.00 27.03 127 LYS A CA 1
ATOM 980 C C . LYS A 1 127 ? -23.458 42.710 5.965 1.00 27.03 127 LYS A C 1
ATOM 982 O O . LYS A 1 127 ? -23.826 42.320 4.867 1.00 27.03 127 LYS A O 1
ATOM 987 N N . LYS A 1 128 ? -23.821 42.144 7.129 1.00 32.94 128 LYS A N 1
ATOM 988 C CA . LYS A 1 128 ? -25.024 41.360 7.503 1.00 32.94 128 LYS A CA 1
ATOM 989 C C . LYS A 1 128 ? -26.106 41.128 6.426 1.00 32.94 128 LYS A C 1
ATOM 991 O O . LYS A 1 128 ? -26.711 42.091 5.959 1.00 32.94 128 LYS A O 1
ATOM 996 N N . SER A 1 129 ? -26.539 39.871 6.288 1.00 26.14 129 SER A N 1
ATOM 997 C CA . SER A 1 129 ? -27.969 39.529 6.192 1.00 26.14 129 SER A CA 1
ATOM 998 C C . SER A 1 129 ? -28.262 38.157 6.805 1.00 26.14 129 SER A C 1
ATOM 1000 O O . SER A 1 129 ? -27.523 37.199 6.603 1.00 26.14 129 SER A O 1
ATOM 1002 N N . GLU A 1 130 ? -29.342 38.121 7.573 1.00 27.52 130 GLU A N 1
ATOM 1003 C CA . GLU A 1 130 ? -29.860 37.026 8.387 1.00 27.52 130 GLU A CA 1
ATOM 1004 C C . GLU A 1 130 ? -30.633 35.963 7.581 1.00 27.52 130 GLU A C 1
ATOM 1006 O O . GLU A 1 130 ? -31.110 36.233 6.480 1.00 27.52 130 GLU A O 1
ATOM 1011 N N . THR A 1 131 ? -30.883 34.827 8.253 1.00 24.53 131 THR A N 1
ATOM 1012 C CA . THR A 1 131 ? -31.901 33.774 8.005 1.00 24.53 131 THR A CA 1
ATOM 1013 C C . THR A 1 131 ? -31.665 32.876 6.778 1.00 24.53 131 THR A C 1
ATOM 1015 O O . THR A 1 131 ? -31.302 33.338 5.711 1.00 24.53 131 THR A O 1
ATOM 1018 N N . ASN A 1 132 ? -31.831 31.553 6.846 1.00 26.12 132 ASN A N 1
ATOM 1019 C CA . ASN A 1 132 ? -32.939 30.843 7.475 1.00 26.12 132 ASN A CA 1
ATOM 1020 C C . ASN A 1 132 ? -32.554 29.423 7.930 1.00 26.12 132 ASN A C 1
ATOM 1022 O O . ASN A 1 132 ? -31.699 28.765 7.341 1.00 26.12 132 ASN A O 1
ATOM 1026 N N . SER A 1 133 ? -33.252 28.976 8.968 1.00 30.64 133 SER A N 1
ATOM 1027 C CA . SER A 1 133 ? -33.277 27.630 9.533 1.00 30.64 133 SER A CA 1
ATOM 1028 C C . SER A 1 133 ? -33.625 26.552 8.503 1.00 30.64 133 SER A C 1
ATOM 1030 O O . SER A 1 133 ? -34.638 26.661 7.810 1.00 30.64 133 SER A O 1
ATOM 1032 N N . GLY A 1 134 ? -32.826 25.486 8.482 1.00 26.55 134 GLY A N 1
ATOM 1033 C CA . GLY A 1 134 ? -33.142 24.201 7.865 1.00 26.55 134 GLY A CA 1
ATOM 1034 C C . GLY A 1 134 ? -32.840 23.087 8.865 1.00 26.55 134 GLY A C 1
ATOM 1035 O O . GLY A 1 134 ? -31.687 22.873 9.227 1.00 26.55 134 GLY A O 1
ATOM 1036 N N . GLU A 1 135 ? -33.899 22.456 9.358 1.00 26.84 135 GLU A N 1
ATOM 1037 C CA . GLU A 1 135 ? -33.912 21.324 10.286 1.00 26.84 135 GLU A CA 1
ATOM 1038 C C . GLU A 1 135 ? -33.517 19.992 9.623 1.00 26.84 135 GLU A C 1
ATOM 1040 O O . GLU A 1 135 ? -33.738 19.794 8.430 1.00 26.84 135 GLU A O 1
ATOM 1045 N N . ALA A 1 136 ? -33.087 19.065 10.495 1.00 25.25 136 ALA A N 1
ATOM 1046 C CA . ALA A 1 136 ? -32.928 17.610 10.345 1.00 25.25 136 ALA A CA 1
ATOM 1047 C C . ALA A 1 136 ? -31.693 17.123 9.548 1.00 25.25 136 ALA A C 1
ATOM 1049 O O . ALA A 1 136 ? -31.418 17.571 8.447 1.00 25.25 136 ALA A O 1
ATOM 1050 N N . ALA A 1 137 ? -30.887 16.184 10.052 1.00 29.39 137 ALA A N 1
ATOM 1051 C CA . ALA A 1 137 ? -31.305 14.967 10.740 1.00 29.39 137 ALA A CA 1
ATOM 1052 C C . ALA A 1 137 ? -30.502 14.666 12.015 1.00 29.39 137 ALA A C 1
ATOM 1054 O O . ALA A 1 137 ? -29.274 14.614 12.020 1.00 29.39 137 ALA A O 1
ATOM 1055 N N . GLN A 1 138 ? -31.250 14.418 13.087 1.00 32.03 138 GLN A N 1
ATOM 1056 C CA . GLN A 1 138 ? -30.807 13.691 14.267 1.00 32.03 138 GLN A CA 1
ATOM 1057 C C . GLN A 1 138 ? -30.782 12.203 13.896 1.00 32.03 138 GLN A C 1
ATOM 1059 O O . GLN A 1 138 ? -31.811 11.656 13.503 1.00 32.03 138 GLN A O 1
ATOM 1064 N N . THR A 1 139 ? -29.629 11.550 13.989 1.00 30.28 139 THR A N 1
ATOM 1065 C CA . THR A 1 139 ? -29.548 10.084 13.997 1.00 30.28 139 THR A CA 1
ATOM 1066 C C . THR A 1 139 ? -29.467 9.617 15.442 1.00 30.28 139 THR A C 1
ATOM 1068 O O . THR A 1 139 ? -28.556 10.006 16.174 1.00 30.28 139 THR A O 1
ATOM 1071 N N . GLU A 1 140 ? -30.469 8.838 15.840 1.00 32.19 140 GLU A N 1
ATOM 1072 C CA . GLU A 1 140 ? -30.611 8.210 17.154 1.00 32.19 140 GLU A CA 1
ATOM 1073 C C . GLU A 1 140 ? -29.399 7.317 17.504 1.00 32.19 140 GLU A C 1
ATOM 1075 O O . GLU A 1 140 ? -28.773 6.758 16.599 1.00 32.19 140 GLU A O 1
ATOM 1080 N N . PRO A 1 141 ? -29.042 7.176 18.795 1.00 38.16 141 PRO A N 1
ATOM 1081 C CA . PRO A 1 141 ? -27.945 6.315 19.231 1.00 38.16 141 PRO A CA 1
ATOM 1082 C C . PRO A 1 141 ? -28.297 4.829 19.041 1.00 38.16 141 PRO A C 1
ATOM 1084 O O . PRO A 1 141 ? -29.317 4.357 19.532 1.00 38.16 141 PRO A O 1
ATOM 1087 N N . ASP A 1 142 ? -27.430 4.109 18.328 1.00 41.31 142 ASP A N 1
ATOM 1088 C CA . ASP A 1 142 ? -27.522 2.671 18.039 1.00 41.31 142 ASP A CA 1
ATOM 1089 C C . ASP A 1 142 ? -27.562 1.831 19.338 1.00 41.31 142 ASP A C 1
ATOM 1091 O O . ASP A 1 142 ? -26.699 1.962 20.205 1.00 41.31 142 ASP A O 1
ATOM 1095 N N . GLU A 1 143 ? -28.578 0.972 19.477 1.00 44.00 143 GLU A N 1
ATOM 1096 C CA . GLU A 1 143 ? -28.916 0.160 20.665 1.00 44.00 143 GLU A CA 1
ATOM 1097 C C . GLU A 1 143 ? -27.957 -1.022 20.933 1.00 44.00 143 GLU A C 1
ATOM 1099 O O . GLU A 1 143 ? -28.188 -1.819 21.847 1.00 44.00 143 GLU A O 1
ATOM 1104 N N . ARG A 1 144 ? -26.858 -1.170 20.182 1.00 54.81 144 ARG A N 1
ATOM 1105 C CA . ARG A 1 144 ? -25.851 -2.202 20.479 1.00 54.81 144 ARG A CA 1
ATOM 1106 C C . ARG A 1 144 ? -24.897 -1.717 21.565 1.00 54.81 144 ARG A C 1
ATOM 1108 O O . ARG A 1 144 ? -23.952 -0.979 21.307 1.00 54.81 144 ARG A O 1
ATOM 1115 N N . THR A 1 145 ? -25.119 -2.184 22.790 1.00 71.31 145 THR A N 1
ATOM 1116 C CA . THR A 1 145 ? -24.234 -1.939 23.942 1.00 71.31 145 THR A CA 1
ATOM 1117 C C . THR A 1 145 ? -22.889 -2.665 23.860 1.00 71.31 145 THR A C 1
ATOM 1119 O O . THR A 1 145 ? -21.991 -2.318 24.622 1.00 71.31 145 THR A O 1
ATOM 1122 N N . SER A 1 146 ? -22.735 -3.633 22.947 1.00 86.12 146 SER A N 1
ATOM 1123 C CA . SER A 1 146 ? -21.511 -4.413 22.732 1.00 86.12 146 SER A CA 1
ATOM 1124 C C . SER A 1 146 ? -21.211 -4.533 21.235 1.00 86.12 146 SER A C 1
ATOM 1126 O O . SER A 1 146 ? -22.113 -4.834 20.450 1.00 86.12 146 SER A O 1
ATOM 1128 N N . MET A 1 147 ? -19.963 -4.276 20.839 1.00 93.62 147 MET A N 1
ATOM 1129 C CA . MET A 1 147 ? -19.473 -4.416 19.463 1.00 93.62 147 MET A CA 1
ATOM 1130 C C . MET A 1 147 ? -18.141 -5.160 19.426 1.00 93.62 147 MET A C 1
ATOM 1132 O O . MET A 1 147 ? -17.237 -4.860 20.207 1.00 93.62 147 MET A O 1
ATOM 1136 N N . ARG A 1 148 ? -17.987 -6.078 18.469 1.00 96.62 148 ARG A N 1
ATOM 1137 C CA . ARG A 1 148 ? -16.719 -6.761 18.176 1.00 96.62 148 ARG A CA 1
ATOM 1138 C C . ARG A 1 148 ? -16.099 -6.212 16.903 1.00 96.62 148 ARG A C 1
ATOM 1140 O O . ARG A 1 148 ? -16.668 -6.347 15.822 1.00 96.62 148 ARG A O 1
ATOM 1147 N N . ILE A 1 149 ? -14.912 -5.627 17.017 1.00 96.94 149 ILE A N 1
ATOM 1148 C CA . ILE A 1 149 ? -14.214 -5.004 15.890 1.00 96.94 149 ILE A CA 1
ATOM 1149 C C . ILE A 1 149 ? -12.906 -5.739 15.613 1.00 96.94 149 ILE A C 1
ATOM 1151 O O . ILE A 1 149 ? -12.082 -5.891 16.512 1.00 96.94 149 ILE A O 1
ATOM 1155 N N . ALA A 1 150 ? -12.688 -6.163 14.367 1.00 97.38 150 ALA A N 1
ATOM 1156 C CA . ALA A 1 150 ? -11.390 -6.668 13.923 1.00 97.38 150 ALA A CA 1
ATOM 1157 C C . ALA A 1 150 ? -10.454 -5.520 13.532 1.00 97.38 150 ALA A C 1
ATOM 1159 O O . ALA A 1 150 ? -10.820 -4.646 12.745 1.00 97.38 150 ALA A O 1
ATOM 1160 N N . ILE A 1 151 ? -9.218 -5.56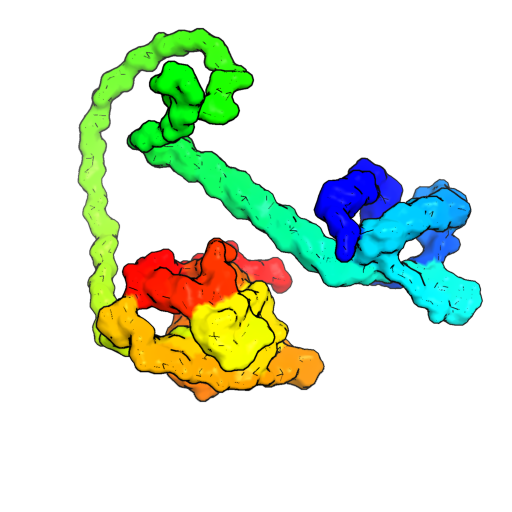8 14.020 1.00 97.06 151 ILE A N 1
ATOM 1161 C CA . ILE A 1 151 ? -8.132 -4.662 13.650 1.00 97.06 151 ILE A CA 1
ATOM 1162 C C . ILE A 1 151 ? -6.997 -5.519 13.070 1.00 97.06 151 ILE A C 1
ATOM 1164 O O . ILE A 1 151 ? -6.413 -6.320 13.804 1.00 97.06 151 ILE A O 1
ATOM 1168 N N . PRO A 1 152 ? -6.672 -5.395 11.771 1.00 95.12 152 PRO A N 1
ATOM 1169 C CA . PRO A 1 152 ? -5.529 -6.084 11.178 1.00 95.12 152 PRO A CA 1
ATOM 1170 C C . PRO A 1 152 ? -4.228 -5.655 11.870 1.00 95.12 152 PRO A C 1
ATOM 1172 O O . PRO A 1 152 ? -3.998 -4.456 12.044 1.00 95.12 152 PRO A O 1
ATOM 1175 N N . SER A 1 153 ? -3.385 -6.606 12.267 1.00 94.00 153 SER A N 1
ATOM 1176 C CA . SER A 1 153 ? -2.195 -6.363 13.093 1.00 94.00 153 SER A CA 1
ATOM 1177 C C . SER A 1 153 ? -0.971 -7.143 12.605 1.00 94.00 153 SER A C 1
ATOM 1179 O O . SER A 1 153 ? -1.088 -8.221 12.022 1.00 94.00 153 SER A O 1
ATOM 1181 N N . GLU A 1 154 ? 0.216 -6.573 12.826 1.00 88.81 154 GLU A N 1
ATOM 1182 C CA . GLU A 1 154 ? 1.504 -7.115 12.357 1.00 88.81 154 GLU A CA 1
ATOM 1183 C C . GLU A 1 154 ? 2.043 -8.250 13.246 1.00 88.81 154 GLU A C 1
ATOM 1185 O O . GLU A 1 154 ? 2.852 -9.073 12.816 1.00 88.81 154 GLU A O 1
ATOM 1190 N N . THR A 1 155 ? 1.604 -8.321 14.504 1.00 90.75 155 THR A N 1
ATOM 1191 C CA . THR A 1 155 ? 2.087 -9.297 15.494 1.00 90.75 155 THR A CA 1
ATOM 1192 C C . THR A 1 155 ? 0.954 -9.832 16.365 1.00 90.75 155 THR A C 1
ATOM 1194 O O . THR A 1 155 ? -0.132 -9.258 16.423 1.00 90.75 155 THR A O 1
ATOM 1197 N N . ASP A 1 156 ? 1.226 -10.899 17.116 1.00 94.69 156 ASP A N 1
ATOM 1198 C CA . ASP A 1 156 ? 0.291 -11.500 18.070 1.00 94.69 156 ASP A CA 1
ATOM 1199 C C . ASP A 1 156 ? 0.167 -10.723 19.401 1.00 94.69 156 ASP A C 1
ATOM 1201 O O . ASP A 1 156 ? -0.487 -11.173 20.341 1.00 94.69 156 ASP A O 1
ATOM 1205 N N . ALA A 1 157 ? 0.757 -9.525 19.490 1.00 89.94 157 ALA A N 1
ATOM 1206 C CA . ALA A 1 157 ? 0.839 -8.722 20.713 1.00 89.94 157 ALA A CA 1
ATOM 1207 C C . ALA A 1 157 ? -0.465 -7.977 21.086 1.00 89.94 157 ALA A C 1
ATOM 1209 O O . ALA A 1 157 ? -0.461 -7.116 21.973 1.00 89.94 157 ALA A O 1
ATOM 1210 N N . GLY A 1 158 ? -1.581 -8.265 20.409 1.00 94.81 158 GLY A N 1
ATOM 1211 C CA . GLY A 1 158 ? -2.890 -7.671 20.690 1.00 94.81 158 GLY A CA 1
ATOM 1212 C C . GLY A 1 158 ? -2.872 -6.146 20.591 1.00 94.81 158 GLY A C 1
ATOM 1213 O O . GLY A 1 158 ? -2.519 -5.594 19.550 1.00 94.81 158 GLY A O 1
ATOM 1214 N N . LEU A 1 159 ? -3.232 -5.455 21.679 1.00 88.31 159 LEU A N 1
ATOM 1215 C CA . LEU A 1 159 ? -3.257 -3.983 21.739 1.00 88.31 159 LEU A CA 1
ATOM 1216 C C . LEU A 1 159 ? -1.871 -3.336 21.590 1.00 88.31 159 LEU A C 1
ATOM 1218 O O . LEU A 1 159 ? -1.779 -2.174 21.204 1.00 88.31 159 LEU A O 1
ATOM 1222 N N . GLN A 1 160 ? -0.804 -4.076 21.899 1.00 88.50 160 GLN A N 1
ATOM 1223 C CA . GLN A 1 160 ? 0.577 -3.601 21.768 1.00 88.50 160 GLN A CA 1
ATOM 1224 C C . GLN A 1 160 ? 1.150 -3.854 20.368 1.00 88.50 160 GLN A C 1
ATOM 1226 O O . GLN A 1 160 ? 2.314 -3.552 20.114 1.00 88.50 160 GLN A O 1
ATOM 1231 N N . SER A 1 161 ? 0.361 -4.431 19.460 1.00 85.56 161 SER A N 1
ATOM 1232 C CA . SER A 1 161 ? 0.764 -4.591 18.071 1.00 85.56 161 SER A CA 1
ATOM 1233 C C . SER A 1 161 ? 0.615 -3.280 17.297 1.00 85.56 161 SER A C 1
ATOM 1235 O O . SER A 1 161 ? -0.221 -2.427 17.618 1.00 85.56 161 SER A O 1
ATOM 1237 N N . VAL A 1 162 ? 1.418 -3.145 16.246 1.00 83.88 162 VAL A N 1
ATOM 1238 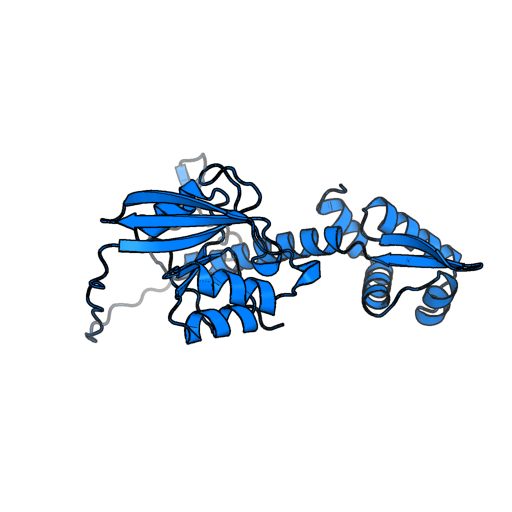C CA . VAL A 1 162 ? 1.217 -2.131 15.211 1.00 83.88 162 VAL A CA 1
ATOM 1239 C C . VAL A 1 162 ? 0.148 -2.650 14.254 1.00 83.88 162 VAL A C 1
ATOM 1241 O O . VAL A 1 162 ? 0.085 -3.844 13.950 1.00 83.88 162 VAL A O 1
ATOM 1244 N N . ARG A 1 163 ? -0.723 -1.755 13.799 1.00 86.69 163 ARG A N 1
ATOM 1245 C CA . ARG A 1 163 ? -1.752 -2.073 12.812 1.00 86.69 163 ARG A CA 1
ATOM 1246 C C . ARG A 1 163 ? -1.110 -2.415 11.476 1.00 86.69 163 ARG A C 1
ATOM 1248 O O . ARG A 1 163 ? -0.143 -1.777 11.070 1.00 86.69 163 ARG A O 1
ATOM 1255 N N . SER A 1 164 ? -1.705 -3.361 10.765 1.00 83.56 164 SER A N 1
ATOM 1256 C CA . SER A 1 164 ? -1.277 -3.661 9.408 1.00 83.56 164 SER A CA 1
ATOM 1257 C C . SER A 1 164 ? -1.839 -2.649 8.416 1.00 83.56 164 SER A C 1
ATOM 1259 O O . SER A 1 164 ? -3.041 -2.365 8.409 1.00 83.56 164 SER A O 1
ATOM 1261 N N . GLY A 1 165 ? -0.963 -2.118 7.560 1.00 70.81 165 GLY A N 1
ATOM 1262 C CA . GLY A 1 165 ? -1.328 -1.164 6.509 1.00 70.81 165 GLY A CA 1
ATOM 1263 C C . GLY A 1 165 ? -2.126 -1.795 5.366 1.00 70.81 165 GLY A C 1
ATOM 1264 O O . GLY A 1 165 ? -2.805 -1.087 4.625 1.00 70.81 165 GLY A O 1
ATOM 1265 N N . HIS A 1 166 ? -2.098 -3.127 5.236 1.00 74.88 166 HIS A N 1
ATOM 1266 C CA . HIS A 1 166 ? -2.787 -3.837 4.167 1.00 74.88 166 HIS A CA 1
ATOM 1267 C C . HIS A 1 166 ? -3.627 -5.001 4.701 1.00 74.88 166 HIS A C 1
ATOM 1269 O O . HIS A 1 166 ? -3.103 -6.059 5.040 1.00 74.88 166 HIS A O 1
ATOM 1275 N N . PHE A 1 167 ? -4.955 -4.833 4.695 1.00 78.62 167 PHE A N 1
ATOM 1276 C CA . PHE A 1 167 ? -5.910 -5.828 5.206 1.00 78.62 167 PHE A CA 1
ATOM 1277 C C . PHE A 1 167 ? -5.643 -7.257 4.697 1.00 78.62 167 PHE A C 1
ATOM 1279 O O . PHE A 1 167 ? -5.663 -8.198 5.485 1.00 78.62 167 PHE A O 1
ATOM 1286 N N . GLY A 1 168 ? -5.377 -7.418 3.394 1.00 71.62 168 GLY A N 1
ATOM 1287 C CA . GLY A 1 168 ? -5.198 -8.735 2.778 1.00 71.62 168 GLY A CA 1
ATOM 1288 C C . GLY A 1 168 ? -3.965 -9.493 3.271 1.00 71.62 168 GLY A C 1
ATOM 1289 O O . GLY A 1 168 ? -4.009 -10.711 3.330 1.00 71.62 168 GLY A O 1
ATOM 1290 N N . HIS A 1 169 ? -2.903 -8.788 3.665 1.00 82.00 169 HIS A N 1
ATOM 1291 C CA . HIS A 1 169 ? -1.601 -9.359 4.019 1.00 82.00 169 HIS A CA 1
ATOM 1292 C C . HIS A 1 169 ? -1.329 -9.326 5.527 1.00 82.00 169 HIS A C 1
ATOM 1294 O O . HIS A 1 169 ? -0.265 -9.760 5.965 1.00 82.00 169 HIS A O 1
ATOM 1300 N N . ALA A 1 170 ? -2.282 -8.837 6.322 1.00 86.75 170 ALA A N 1
ATOM 1301 C CA . ALA A 1 170 ? -2.138 -8.775 7.764 1.00 86.75 170 ALA A CA 1
ATOM 1302 C C . ALA A 1 170 ? -1.934 -10.187 8.342 1.00 86.75 170 ALA A C 1
ATOM 1304 O O . ALA A 1 170 ? -2.778 -11.057 8.107 1.00 86.75 170 ALA A O 1
ATOM 1305 N N . PRO A 1 171 ? -0.857 -10.445 9.101 1.00 87.19 171 PRO A N 1
ATOM 1306 C CA . PRO A 1 171 ? -0.588 -11.772 9.654 1.00 87.19 171 PRO A CA 1
ATOM 1307 C C . PRO A 1 171 ? -1.553 -12.162 10.784 1.00 87.19 171 PRO A C 1
ATOM 1309 O O . PRO A 1 171 ? -1.775 -13.355 11.017 1.00 87.19 171 PRO A O 1
ATOM 1312 N N . TYR A 1 172 ? -2.155 -11.182 11.463 1.00 95.69 172 TYR A N 1
ATOM 1313 C CA . TYR A 1 172 ? -3.112 -11.392 12.547 1.00 95.69 172 TYR A CA 1
ATOM 1314 C C . TYR A 1 172 ? -4.318 -10.455 12.420 1.00 95.69 172 TYR A C 1
ATOM 1316 O O . TYR A 1 172 ? -4.247 -9.381 11.818 1.00 95.69 172 TYR A O 1
ATOM 1324 N N . PHE A 1 173 ? -5.429 -10.862 13.032 1.00 96.88 173 PHE A N 1
ATOM 1325 C CA . PHE A 1 173 ? -6.493 -9.950 13.432 1.00 96.88 173 PHE A CA 1
ATOM 1326 C C . PHE A 1 173 ? -6.510 -9.862 14.954 1.00 96.88 173 PHE A C 1
ATOM 1328 O O . PHE A 1 173 ? -6.661 -10.875 15.640 1.00 96.88 173 PHE A O 1
ATOM 1335 N N . THR A 1 174 ? -6.390 -8.646 15.477 1.00 97.94 174 THR A N 1
ATOM 1336 C CA . THR A 1 174 ? -6.721 -8.346 16.869 1.00 97.94 174 THR A CA 1
ATOM 1337 C C . THR A 1 174 ? -8.199 -7.985 16.928 1.00 97.94 174 THR A C 1
ATOM 1339 O O . THR A 1 174 ? -8.609 -6.958 16.389 1.00 97.94 174 THR A O 1
ATOM 1342 N N . ILE A 1 175 ? -9.007 -8.832 17.552 1.00 97.94 175 ILE A N 1
ATOM 1343 C CA . ILE A 1 175 ? -10.440 -8.619 17.732 1.00 97.94 175 ILE A CA 1
ATOM 1344 C C . ILE A 1 175 ? -10.648 -7.991 19.102 1.00 97.94 175 ILE A C 1
ATOM 1346 O O . ILE A 1 175 ? -10.192 -8.508 20.120 1.00 97.94 175 ILE A O 1
ATOM 1350 N N . VAL A 1 176 ? -11.321 -6.848 19.113 1.00 97.56 176 VAL A N 1
ATOM 1351 C CA . VAL A 1 176 ? -11.573 -6.069 20.319 1.00 97.56 176 VAL A CA 1
ATOM 1352 C C . VAL A 1 176 ? -13.070 -6.031 20.570 1.00 97.56 176 VAL A C 1
ATOM 1354 O O . VAL A 1 176 ? -13.833 -5.585 19.711 1.00 97.56 176 VAL A O 1
ATOM 1357 N N . THR A 1 177 ? -13.482 -6.479 21.752 1.00 97.12 177 THR A N 1
ATOM 1358 C CA . THR A 1 177 ? -14.863 -6.357 22.225 1.00 97.12 177 THR A CA 1
ATOM 1359 C C . THR A 1 177 ? -14.998 -5.065 23.016 1.00 97.12 177 THR A C 1
ATOM 1361 O O . THR A 1 177 ? -14.258 -4.833 23.977 1.00 97.12 177 THR A O 1
ATOM 1364 N N . ILE A 1 178 ? -15.935 -4.217 22.608 1.00 92.69 178 ILE A N 1
ATOM 1365 C CA . ILE A 1 178 ? -16.162 -2.890 23.173 1.00 92.69 178 ILE A CA 1
ATOM 1366 C C . ILE A 1 178 ? -17.564 -2.846 23.756 1.00 92.69 178 ILE A C 1
ATOM 1368 O O . ILE A 1 178 ? -18.532 -3.036 23.028 1.00 92.69 178 ILE A O 1
ATOM 1372 N N . GLU A 1 179 ? -17.661 -2.543 25.049 1.00 91.81 179 GLU A N 1
ATOM 1373 C CA . GLU A 1 179 ? -18.929 -2.362 25.758 1.00 91.81 179 GLU A CA 1
ATOM 1374 C C . GLU A 1 179 ? -18.885 -1.077 26.573 1.00 91.81 179 GLU A C 1
ATOM 1376 O O . GLU A 1 179 ? -17.862 -0.768 27.192 1.00 91.81 179 GLU A O 1
ATOM 1381 N N . ASP A 1 180 ? -19.977 -0.313 26.573 1.00 86.19 180 ASP A N 1
ATOM 1382 C CA . ASP A 1 180 ? -20.079 0.959 27.302 1.00 86.19 180 ASP A CA 1
ATOM 1383 C C . ASP A 1 180 ? -18.897 1.913 27.032 1.00 86.19 180 ASP A C 1
ATOM 1385 O O . ASP A 1 180 ? -18.359 2.550 27.942 1.00 86.19 180 ASP A O 1
ATOM 1389 N N . ARG A 1 181 ? -18.466 2.001 25.762 1.00 80.31 181 ARG A N 1
ATOM 1390 C CA . ARG A 1 181 ? -17.314 2.813 25.310 1.00 80.31 181 ARG A CA 1
ATOM 1391 C C . ARG A 1 181 ? -15.971 2.419 25.934 1.00 80.31 181 ARG A C 1
ATOM 1393 O O . ARG A 1 181 ? -15.053 3.237 26.022 1.00 80.31 181 ARG A O 1
ATOM 1400 N N . GLN A 1 182 ? -15.835 1.168 26.360 1.00 84.81 182 GLN A N 1
ATOM 1401 C CA . GLN A 1 182 ? -14.608 0.629 26.935 1.00 84.81 182 GLN A CA 1
ATOM 1402 C C . GLN A 1 182 ? -14.233 -0.689 26.271 1.00 84.81 182 GLN A C 1
ATOM 1404 O O . GLN A 1 182 ? -15.092 -1.519 25.987 1.00 84.81 182 GLN A O 1
ATOM 1409 N N . VAL A 1 183 ? -12.933 -0.910 26.089 1.00 90.50 183 VAL A N 1
ATOM 1410 C CA . VAL A 1 183 ? -12.409 -2.219 25.693 1.00 90.50 183 VAL A CA 1
ATOM 1411 C C . VAL A 1 183 ? -12.619 -3.202 26.848 1.00 90.50 183 VAL A C 1
ATOM 1413 O O . VAL A 1 183 ? -12.104 -2.981 27.945 1.00 90.50 183 VAL A O 1
ATOM 1416 N N . LYS A 1 184 ? -13.393 -4.265 26.615 1.00 94.50 184 LYS A N 1
ATOM 1417 C CA . LYS A 1 184 ? -13.688 -5.310 27.609 1.00 94.50 184 LYS A CA 1
ATOM 1418 C C . LYS A 1 184 ? -12.877 -6.575 27.407 1.00 94.50 184 LYS A C 1
ATOM 1420 O O . LYS A 1 184 ? -12.454 -7.173 28.391 1.00 94.50 184 LYS A O 1
ATOM 1425 N N . ASP A 1 185 ? -12.665 -6.961 26.156 1.00 96.12 185 ASP A N 1
ATOM 1426 C CA . ASP A 1 185 ? -11.945 -8.180 25.809 1.00 96.12 185 ASP A CA 1
ATOM 1427 C C . ASP A 1 185 ? -11.102 -7.979 24.550 1.00 96.12 185 ASP A C 1
ATOM 1429 O O . ASP A 1 185 ? -11.439 -7.162 23.685 1.00 96.12 185 ASP A O 1
ATOM 1433 N N . VAL A 1 186 ? -9.986 -8.704 24.483 1.00 96.75 186 VAL A N 1
ATOM 1434 C CA . VAL A 1 186 ? -9.045 -8.660 23.364 1.00 96.75 186 VAL A CA 1
ATOM 1435 C C . VAL A 1 186 ? -8.613 -10.075 23.030 1.00 96.75 186 VAL A C 1
ATOM 1437 O O . VAL A 1 186 ? -7.965 -10.756 23.822 1.00 96.75 186 VAL A O 1
ATOM 1440 N N . GLU A 1 187 ? -8.918 -10.471 21.808 1.00 97.19 187 GLU A N 1
ATOM 1441 C CA . GLU A 1 187 ? -8.620 -11.774 21.242 1.00 97.19 187 GLU A CA 1
ATOM 1442 C C . GLU A 1 187 ? -7.688 -11.573 20.046 1.00 97.19 187 GLU A C 1
ATOM 1444 O O . GLU A 1 187 ? -7.819 -10.611 19.291 1.00 97.19 187 GLU A O 1
ATOM 1449 N N . VAL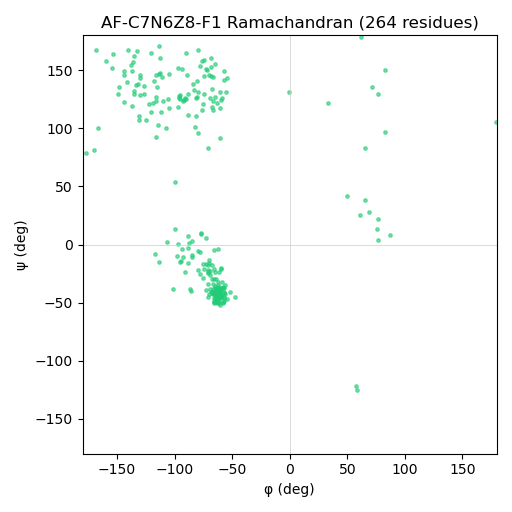 A 1 188 ? -6.711 -12.458 19.869 1.00 97.25 188 VAL A N 1
ATOM 1450 C CA . VAL A 1 188 ? -5.805 -12.393 18.720 1.00 97.25 188 VAL A CA 1
ATOM 1451 C C . VAL A 1 188 ? -5.900 -13.692 17.956 1.00 97.25 188 VAL A C 1
ATOM 1453 O O . VAL A 1 188 ? -5.635 -14.766 18.497 1.00 97.25 188 VAL A O 1
ATOM 1456 N N . VAL A 1 189 ? -6.273 -13.590 16.685 1.00 95.62 189 VAL A N 1
ATOM 1457 C CA . VAL A 1 189 ? -6.384 -14.734 15.788 1.00 95.62 189 VAL A CA 1
ATOM 1458 C C . VAL A 1 189 ? -5.369 -14.601 14.667 1.00 95.62 189 VAL A C 1
ATOM 1460 O O . VAL A 1 189 ? -5.193 -13.536 14.074 1.00 95.62 189 VAL A O 1
ATOM 1463 N N . LYS A 1 190 ? -4.683 -15.701 14.360 1.00 93.81 190 LYS A N 1
ATOM 1464 C CA . LYS A 1 190 ? -3.808 -15.756 13.191 1.00 93.81 190 LYS A CA 1
ATOM 1465 C C . LYS A 1 190 ? -4.663 -15.675 11.929 1.00 93.81 190 LYS A C 1
ATOM 1467 O O . LYS A 1 190 ? -5.682 -16.364 11.837 1.00 93.81 190 LYS A O 1
ATOM 1472 N N . ASN A 1 191 ? -4.264 -14.834 10.982 1.00 89.56 191 ASN A N 1
ATOM 1473 C CA . ASN A 1 191 ? -4.937 -14.741 9.696 1.00 89.56 191 ASN A CA 1
ATOM 1474 C C . ASN A 1 191 ? -4.562 -15.933 8.800 1.00 89.56 191 ASN A C 1
ATOM 1476 O O . ASN A 1 191 ? -3.532 -16.589 8.991 1.00 89.56 191 ASN A O 1
ATOM 1480 N N . VAL A 1 192 ? -5.412 -16.222 7.819 1.00 85.06 192 VAL A N 1
ATOM 1481 C CA . VAL A 1 192 ? -5.084 -17.169 6.755 1.00 85.06 192 VAL A CA 1
ATOM 1482 C C . VAL A 1 192 ? -4.026 -16.570 5.835 1.00 85.06 192 VAL A C 1
ATOM 1484 O O . VAL A 1 192 ? -3.996 -15.364 5.600 1.00 85.06 192 VAL A O 1
ATOM 1487 N N . ASP A 1 193 ? -3.151 -17.426 5.316 1.00 75.19 193 ASP A N 1
ATOM 1488 C CA . ASP A 1 193 ? -2.080 -17.000 4.423 1.00 75.19 193 ASP A CA 1
ATOM 1489 C C . ASP A 1 193 ? -2.666 -16.484 3.101 1.00 75.19 193 ASP A C 1
ATOM 1491 O O . ASP A 1 193 ? -3.309 -17.221 2.344 1.00 75.19 193 ASP A O 1
ATOM 1495 N N . HIS A 1 194 ? -2.452 -15.199 2.835 1.00 69.19 194 HIS A N 1
ATOM 1496 C CA . HIS A 1 194 ? -2.937 -14.549 1.629 1.00 69.19 194 HIS A CA 1
ATOM 1497 C C . HIS A 1 194 ? -2.403 -15.203 0.352 1.00 69.19 194 HIS A C 1
ATOM 1499 O O . HIS A 1 194 ? -3.148 -15.342 -0.616 1.00 69.19 194 HIS A O 1
ATOM 1505 N N . ASP A 1 195 ? -1.148 -15.652 0.336 1.00 66.94 195 ASP A N 1
ATOM 1506 C CA . ASP A 1 195 ? -0.539 -16.238 -0.861 1.00 66.94 195 ASP A CA 1
ATOM 1507 C C . ASP A 1 195 ? -1.138 -17.615 -1.175 1.00 66.94 195 ASP A C 1
ATOM 1509 O O . ASP A 1 195 ? -1.159 -18.054 -2.327 1.00 66.94 195 ASP A O 1
ATOM 1513 N N . GLN A 1 196 ? -1.682 -18.283 -0.154 1.00 60.00 196 GLN A N 1
ATOM 1514 C CA . GLN A 1 196 ? -2.326 -19.583 -0.290 1.00 60.00 196 GLN A CA 1
ATOM 1515 C C . GLN A 1 196 ? -3.811 -19.482 -0.673 1.00 60.00 196 GLN A C 1
ATOM 1517 O O . GLN A 1 196 ? -4.296 -20.311 -1.447 1.00 60.00 196 GLN A O 1
ATOM 1522 N N . TYR A 1 197 ? -4.544 -18.504 -0.133 1.00 63.50 197 TYR A N 1
ATOM 1523 C CA . TYR A 1 197 ? -6.010 -18.443 -0.248 1.00 63.50 197 TYR A CA 1
ATOM 1524 C C . TYR A 1 197 ? -6.543 -17.211 -1.000 1.00 63.50 197 TYR A C 1
ATOM 1526 O O . TYR A 1 197 ? -7.740 -17.141 -1.302 1.00 63.50 197 TYR A O 1
ATOM 1534 N N . GLY A 1 198 ? -5.672 -16.254 -1.329 1.00 66.94 198 GLY A N 1
ATOM 1535 C CA . GLY A 1 198 ? -6.002 -14.981 -1.967 1.00 66.94 198 GLY A CA 1
ATOM 1536 C C . GLY A 1 198 ? -6.925 -14.086 -1.132 1.00 66.94 198 GLY A C 1
ATOM 1537 O O . GLY A 1 198 ? -7.418 -14.466 -0.067 1.00 66.94 198 GLY A O 1
ATOM 1538 N N . CYS A 1 199 ? -7.239 -12.897 -1.660 1.00 65.75 199 CYS A N 1
ATOM 1539 C CA . CYS A 1 199 ? -8.137 -11.935 -1.006 1.00 65.75 199 CYS A CA 1
ATOM 1540 C C . CYS A 1 199 ? -9.485 -12.551 -0.595 1.00 65.75 199 CYS A C 1
ATOM 1542 O O . CYS A 1 199 ? -9.996 -12.265 0.485 1.00 65.75 199 CYS A O 1
ATOM 1544 N N . GLY A 1 200 ? -10.067 -13.405 -1.447 1.00 71.94 200 GLY A N 1
ATOM 1545 C CA . GLY A 1 200 ? -11.356 -14.050 -1.180 1.00 71.94 200 GLY A CA 1
ATOM 1546 C C . GLY A 1 200 ? -11.326 -14.974 0.039 1.00 71.94 200 GLY A C 1
ATOM 1547 O O . GLY A 1 200 ? -12.279 -14.988 0.815 1.00 71.94 200 GLY A O 1
ATOM 1548 N N . GLY A 1 201 ? -10.224 -15.700 0.245 1.00 72.62 201 GLY A N 1
ATOM 1549 C CA . GLY A 1 201 ? -10.054 -16.568 1.407 1.00 72.62 201 GLY A CA 1
ATOM 1550 C C . GLY A 1 201 ? -9.917 -15.795 2.714 1.00 72.62 201 GLY A C 1
ATOM 1551 O O . GLY A 1 201 ? -10.542 -16.168 3.704 1.00 72.62 201 GLY A O 1
ATOM 1552 N N . VAL A 1 202 ? -9.176 -14.682 2.699 1.00 79.44 202 VAL A N 1
ATOM 1553 C CA . VAL A 1 202 ? -9.036 -13.789 3.863 1.00 79.44 202 VAL A CA 1
ATOM 1554 C C . VAL A 1 202 ? -10.383 -13.179 4.251 1.00 79.44 202 VAL A C 1
ATOM 1556 O O . VAL A 1 202 ? -10.747 -13.182 5.426 1.00 79.44 202 VAL A O 1
ATOM 1559 N N . ILE A 1 203 ? -11.166 -12.720 3.268 1.00 83.25 203 ILE A N 1
ATOM 1560 C CA . ILE A 1 203 ? -12.523 -12.208 3.503 1.00 83.25 203 ILE A CA 1
ATOM 1561 C C . ILE A 1 203 ? -13.399 -13.303 4.112 1.00 83.25 203 ILE A C 1
ATOM 1563 O O . ILE A 1 203 ? -14.003 -13.086 5.158 1.00 83.25 203 ILE A O 1
ATOM 1567 N N . GLN A 1 204 ? -13.455 -14.486 3.490 1.00 82.75 204 GLN A N 1
ATOM 1568 C CA . GLN A 1 204 ? -14.314 -15.572 3.959 1.00 82.75 204 GLN A CA 1
ATOM 1569 C C . GLN A 1 204 ? -13.953 -16.006 5.380 1.00 82.75 204 GLN A C 1
ATOM 1571 O O . GLN A 1 204 ? -14.849 -16.281 6.172 1.00 82.75 204 GLN A O 1
ATOM 1576 N N . TYR A 1 205 ? -12.662 -16.036 5.711 1.00 87.50 205 TYR A N 1
ATOM 1577 C CA . TYR A 1 205 ? -12.199 -16.289 7.068 1.00 87.50 205 TYR A CA 1
ATOM 1578 C C . TYR A 1 205 ? -12.672 -15.199 8.034 1.00 87.50 205 TYR A C 1
ATOM 1580 O O . TYR A 1 205 ? -13.301 -15.522 9.040 1.00 87.50 205 TYR A O 1
ATOM 1588 N N . ALA A 1 206 ? -12.472 -13.921 7.701 1.00 89.69 206 ALA A N 1
ATOM 1589 C CA . ALA A 1 206 ? -12.907 -12.804 8.537 1.00 89.69 206 ALA A CA 1
ATOM 1590 C C . ALA A 1 206 ? -14.426 -12.812 8.804 1.00 89.69 206 ALA A C 1
ATOM 1592 O O . ALA A 1 206 ? -14.849 -12.554 9.930 1.00 89.69 206 ALA A O 1
ATOM 1593 N N . LEU A 1 207 ? -15.247 -13.200 7.818 1.00 89.88 207 LEU A N 1
ATOM 1594 C CA . LEU A 1 207 ? -16.701 -13.361 7.985 1.00 89.88 207 LEU A CA 1
ATOM 1595 C C . LEU A 1 207 ? -17.082 -14.431 9.027 1.00 89.88 207 LEU A C 1
ATOM 1597 O O . LEU A 1 207 ? -18.174 -14.375 9.587 1.00 89.88 207 LEU A O 1
ATOM 1601 N N . THR A 1 208 ? -16.207 -15.403 9.308 1.00 90.44 208 THR A N 1
ATOM 1602 C CA . THR A 1 208 ? -16.467 -16.457 10.310 1.00 90.44 208 THR A CA 1
ATOM 1603 C C . THR A 1 208 ? -16.116 -16.054 11.740 1.00 90.44 208 THR A C 1
ATOM 1605 O O . THR A 1 208 ? -16.477 -16.771 12.670 1.00 90.44 208 THR A O 1
ATOM 1608 N N . LEU A 1 209 ? -15.451 -14.910 11.936 1.00 92.50 209 LEU A N 1
ATOM 1609 C CA . LEU A 1 209 ? -14.949 -14.470 13.244 1.00 92.50 209 LEU A CA 1
ATOM 1610 C C . LEU A 1 209 ? -16.033 -13.847 14.139 1.00 92.50 209 LEU A C 1
ATOM 1612 O O . LEU A 1 209 ? -15.770 -13.548 15.299 1.00 92.50 209 LEU A O 1
ATOM 1616 N N . GLY A 1 210 ? -17.253 -13.658 13.623 1.00 93.31 210 GLY A N 1
ATOM 1617 C CA . GLY A 1 210 ? -18.360 -13.085 14.395 1.00 93.31 210 GLY A CA 1
ATOM 1618 C C . GLY A 1 210 ? -18.117 -11.628 14.799 1.00 93.31 210 GLY A C 1
ATOM 1619 O O . GLY A 1 210 ? -18.439 -11.245 15.921 1.00 93.31 210 GLY A O 1
ATOM 1620 N N . ILE A 1 211 ? -17.508 -10.849 13.903 1.00 95.94 211 ILE A N 1
ATOM 1621 C CA . ILE A 1 211 ? -17.239 -9.418 14.081 1.00 95.94 211 ILE A CA 1
ATOM 1622 C C . ILE A 1 211 ? -18.411 -8.578 13.565 1.00 95.94 211 ILE A C 1
ATOM 1624 O O . ILE A 1 211 ? -19.036 -8.935 12.571 1.00 95.94 211 ILE A O 1
ATOM 1628 N N . ASP A 1 212 ? -18.674 -7.445 14.210 1.00 95.81 212 ASP A N 1
ATOM 1629 C CA . ASP A 1 212 ? -19.662 -6.444 13.782 1.00 95.81 212 ASP A CA 1
ATOM 1630 C C . ASP A 1 212 ? -19.033 -5.382 12.869 1.00 95.81 212 ASP A C 1
ATOM 1632 O O . ASP A 1 212 ? -19.707 -4.729 12.066 1.00 95.81 212 ASP A O 1
ATOM 1636 N N . GLY A 1 213 ? -17.716 -5.203 12.978 1.00 95.81 213 GLY A N 1
ATOM 1637 C CA . GLY A 1 213 ? -16.983 -4.233 12.186 1.00 95.81 213 GLY A CA 1
ATOM 1638 C C . GLY A 1 213 ? -15.523 -4.595 11.971 1.00 95.81 213 GLY A C 1
ATOM 1639 O O . GLY A 1 213 ? -14.944 -5.431 12.665 1.00 95.81 213 GLY A O 1
ATOM 1640 N N . ILE A 1 214 ? -14.917 -3.929 10.996 1.00 95.50 214 ILE A N 1
ATOM 1641 C CA . ILE A 1 214 ? -13.488 -4.016 10.721 1.00 95.50 214 ILE A CA 1
ATOM 1642 C C . ILE A 1 214 ? -12.893 -2.618 10.616 1.00 95.50 214 ILE A C 1
ATOM 1644 O O . ILE A 1 214 ? -13.403 -1.780 9.879 1.00 95.50 214 ILE A O 1
ATOM 1648 N N . LEU A 1 215 ? -11.816 -2.362 11.354 1.00 94.50 215 LEU A N 1
ATOM 1649 C CA . LEU A 1 215 ? -11.144 -1.069 11.412 1.00 94.50 215 LEU A CA 1
ATOM 1650 C C . LEU A 1 215 ? -9.774 -1.186 10.752 1.00 94.50 215 LEU A C 1
ATOM 1652 O O . LEU A 1 215 ? -8.877 -1.870 11.241 1.00 94.50 215 LEU A O 1
ATOM 1656 N N . THR A 1 216 ? -9.602 -0.490 9.635 1.00 90.12 216 THR A N 1
ATOM 1657 C CA . THR A 1 216 ? -8.385 -0.552 8.824 1.00 90.12 216 THR A CA 1
ATOM 1658 C C . THR A 1 216 ? -7.887 0.842 8.442 1.00 90.12 216 THR A C 1
ATOM 1660 O O . THR A 1 216 ? -8.574 1.839 8.655 1.00 90.12 216 THR A O 1
ATOM 1663 N N . VAL A 1 217 ? -6.653 0.919 7.944 1.00 80.69 217 VAL A N 1
ATOM 1664 C CA . VAL A 1 217 ? -6.093 2.143 7.352 1.00 80.69 217 VAL A CA 1
ATOM 1665 C C . VAL A 1 217 ? -6.773 2.402 6.008 1.00 80.69 217 VAL A C 1
ATOM 1667 O O . VAL A 1 217 ? -7.240 3.503 5.746 1.00 80.69 217 VAL A O 1
ATOM 1670 N N . GLY A 1 218 ? -6.917 1.356 5.193 1.00 76.56 218 GLY A N 1
ATOM 1671 C CA . GLY A 1 218 ? -7.577 1.419 3.899 1.00 76.56 218 GLY A CA 1
ATOM 1672 C C . GLY A 1 218 ? -8.027 0.040 3.434 1.00 76.56 218 GLY A C 1
ATOM 1673 O O . GLY A 1 218 ? -7.520 -0.994 3.870 1.00 76.56 218 GLY A O 1
ATOM 1674 N N . MET A 1 219 ? -9.008 0.016 2.535 1.00 83.06 219 MET A N 1
ATOM 1675 C CA . MET A 1 219 ? -9.552 -1.218 1.983 1.00 83.06 219 MET A CA 1
ATOM 1676 C C . MET A 1 219 ? -9.859 -1.047 0.498 1.00 83.06 219 MET A C 1
ATOM 1678 O O . MET A 1 219 ? -10.368 -0.013 0.066 1.00 83.06 219 MET A O 1
ATOM 1682 N N . GLY A 1 220 ? -9.559 -2.079 -0.292 1.00 73.44 220 GLY A N 1
ATOM 1683 C CA . GLY A 1 220 ? -10.017 -2.149 -1.676 1.00 73.44 220 GLY A CA 1
ATOM 1684 C C . GLY A 1 220 ? -11.532 -2.340 -1.766 1.00 73.44 220 GLY A C 1
ATOM 1685 O O . GLY A 1 220 ? -12.177 -2.818 -0.831 1.00 73.44 220 GLY A O 1
ATOM 1686 N N . MET A 1 221 ? -12.099 -2.025 -2.929 1.00 81.31 221 MET A N 1
ATOM 1687 C CA . MET A 1 221 ? -13.542 -2.138 -3.150 1.00 81.31 221 MET A CA 1
ATOM 1688 C C . MET A 1 221 ? -14.105 -3.567 -2.974 1.00 81.31 221 MET A C 1
ATOM 1690 O O . MET A 1 221 ? -15.131 -3.709 -2.309 1.00 81.31 221 MET A O 1
ATOM 1694 N N . PRO A 1 222 ? -13.464 -4.645 -3.481 1.00 79.50 222 PRO A N 1
ATOM 1695 C CA . PRO A 1 222 ? -14.028 -5.992 -3.349 1.00 79.50 222 PRO A CA 1
ATOM 1696 C C . PRO A 1 222 ? -14.152 -6.490 -1.893 1.00 79.50 222 PRO A C 1
ATOM 1698 O O . PRO A 1 222 ? -15.237 -6.958 -1.540 1.00 79.50 222 PRO A O 1
ATOM 1701 N N . PRO A 1 223 ? -13.132 -6.354 -1.013 1.00 81.62 223 PRO A N 1
ATOM 1702 C CA . PRO A 1 223 ? -13.300 -6.639 0.414 1.00 81.62 223 PRO A CA 1
ATOM 1703 C C . PRO A 1 223 ? -14.349 -5.748 1.092 1.00 81.62 223 PRO A C 1
ATOM 1705 O O . PRO A 1 223 ? -15.186 -6.263 1.830 1.00 81.62 223 PRO A O 1
ATOM 1708 N N . TYR A 1 224 ? -14.370 -4.443 0.792 1.00 87.12 224 TYR A N 1
ATOM 1709 C CA . TYR A 1 224 ? -15.355 -3.522 1.371 1.00 87.12 224 TYR A CA 1
ATOM 1710 C C . TYR A 1 224 ? -16.789 -3.962 1.060 1.00 87.12 224 TYR A C 1
ATOM 1712 O O . TYR A 1 224 ? -17.631 -4.063 1.955 1.00 87.12 224 TYR A O 1
ATOM 1720 N N . THR A 1 225 ? -17.074 -4.262 -0.211 1.00 84.69 225 THR A N 1
ATOM 1721 C CA . THR A 1 225 ? -18.399 -4.719 -0.644 1.00 84.69 225 THR A CA 1
ATOM 1722 C C . THR A 1 225 ? -18.761 -6.059 -0.009 1.00 84.69 225 THR A C 1
ATOM 1724 O O . THR A 1 225 ? -19.909 -6.261 0.375 1.00 84.69 225 THR A O 1
ATOM 1727 N N . ALA A 1 226 ? -17.801 -6.974 0.143 1.00 83.44 226 ALA A N 1
ATOM 1728 C CA . ALA A 1 226 ? -18.063 -8.260 0.777 1.00 83.44 226 ALA A CA 1
ATOM 1729 C C . ALA A 1 226 ? -18.446 -8.114 2.259 1.00 83.44 226 ALA A C 1
ATOM 1731 O O . ALA A 1 226 ? -19.411 -8.740 2.691 1.00 83.44 226 ALA A O 1
ATOM 1732 N N . PHE A 1 227 ? -17.748 -7.269 3.022 1.00 91.25 227 PHE A N 1
ATOM 1733 C CA . PHE A 1 227 ? -18.073 -7.028 4.431 1.00 91.25 227 PHE A CA 1
ATOM 1734 C C . PHE A 1 227 ? -19.423 -6.343 4.608 1.00 91.25 227 PHE A C 1
ATOM 1736 O O . PHE A 1 227 ? -20.283 -6.848 5.329 1.00 91.25 227 PHE A O 1
ATOM 1743 N N . THR A 1 228 ? -19.643 -5.247 3.886 1.00 90.69 228 THR A N 1
ATOM 1744 C CA . THR A 1 228 ? -20.888 -4.473 3.986 1.00 90.69 228 THR A CA 1
ATOM 1745 C C . THR A 1 228 ? -22.117 -5.289 3.575 1.00 90.69 228 THR A C 1
ATOM 1747 O O . THR A 1 228 ? -23.133 -5.243 4.266 1.00 90.69 228 THR A O 1
ATOM 1750 N N . ASN A 1 229 ? -22.018 -6.132 2.539 1.00 90.19 229 ASN A N 1
ATOM 1751 C CA . ASN A 1 229 ? -23.098 -7.052 2.152 1.00 90.19 229 ASN A CA 1
ATOM 1752 C C . ASN A 1 229 ? -23.398 -8.134 3.205 1.00 90.19 229 ASN A C 1
ATOM 1754 O O . ASN A 1 229 ? -24.485 -8.707 3.188 1.00 90.19 229 ASN A O 1
ATOM 1758 N N . ASN A 1 230 ? -22.455 -8.418 4.105 1.00 91.19 230 ASN A N 1
ATOM 1759 C CA . ASN A 1 230 ? -22.626 -9.351 5.221 1.00 91.19 230 ASN A CA 1
ATOM 1760 C C . ASN A 1 230 ? -22.929 -8.633 6.549 1.00 91.19 230 ASN A C 1
ATOM 1762 O O . ASN A 1 230 ? -22.860 -9.250 7.608 1.00 91.19 230 ASN A O 1
ATOM 1766 N N . GLY A 1 231 ? -23.277 -7.341 6.509 1.00 90.62 231 GLY A N 1
ATOM 1767 C CA . GLY A 1 231 ? -23.648 -6.571 7.698 1.00 90.62 231 GLY A CA 1
ATOM 1768 C C . GLY A 1 231 ? -22.472 -6.163 8.587 1.00 90.62 231 GLY A C 1
ATOM 1769 O O . GLY A 1 231 ? -22.702 -5.729 9.710 1.00 90.62 231 GLY A O 1
ATOM 1770 N N . ILE A 1 232 ? -21.235 -6.281 8.095 1.00 95.56 232 ILE A N 1
ATOM 1771 C CA . ILE A 1 232 ? -20.029 -5.845 8.803 1.00 95.56 232 ILE A CA 1
ATOM 1772 C C . ILE A 1 232 ? -19.698 -4.420 8.375 1.00 95.56 232 ILE A C 1
ATOM 1774 O O . ILE A 1 232 ? -19.502 -4.139 7.188 1.00 95.56 232 ILE A O 1
ATOM 1778 N N . THR A 1 233 ? -19.603 -3.517 9.349 1.00 94.25 233 THR A N 1
ATOM 1779 C CA . THR A 1 233 ? -19.275 -2.113 9.084 1.00 94.25 233 THR A CA 1
ATOM 1780 C C . THR A 1 233 ? -17.770 -1.949 8.905 1.00 94.25 233 THR A C 1
ATOM 1782 O O . THR A 1 233 ? -16.978 -2.349 9.757 1.00 94.25 233 THR A O 1
ATOM 1785 N N . VAL A 1 234 ? -17.352 -1.344 7.794 1.00 93.38 234 VAL A N 1
ATOM 1786 C CA . VAL A 1 234 ? -15.942 -1.016 7.559 1.00 93.38 234 VAL A CA 1
ATOM 1787 C C . VAL A 1 234 ? -15.675 0.379 8.104 1.00 93.38 234 VAL A C 1
ATOM 1789 O O . VAL A 1 234 ? -16.352 1.328 7.721 1.00 93.38 234 VAL A O 1
ATOM 1792 N N . TYR A 1 235 ? -14.683 0.505 8.973 1.00 92.31 235 TYR A N 1
ATOM 1793 C CA . TYR A 1 235 ? -14.225 1.748 9.579 1.00 92.31 235 TYR A CA 1
ATOM 1794 C C . TYR A 1 235 ? -12.826 2.092 9.080 1.00 92.31 235 TYR A C 1
ATOM 1796 O O . TYR A 1 235 ? -12.010 1.202 8.817 1.00 92.31 235 TYR A O 1
ATOM 1804 N N . SER A 1 236 ? -12.550 3.391 8.969 1.00 84.25 236 SER A N 1
ATOM 1805 C CA . SER A 1 236 ? -11.264 3.895 8.490 1.00 84.25 236 SER A CA 1
ATOM 1806 C C . SER A 1 236 ? -10.669 4.884 9.480 1.00 84.25 236 SER A C 1
ATOM 1808 O O . SER A 1 236 ? -11.326 5.847 9.869 1.00 84.25 236 SER A O 1
ATOM 1810 N N . GLU A 1 237 ? -9.410 4.672 9.846 1.00 84.38 237 GLU A N 1
ATOM 1811 C CA . GLU A 1 237 ? -8.604 5.620 10.621 1.00 84.38 237 GLU A CA 1
ATOM 1812 C C . GLU A 1 237 ? -7.140 5.440 10.202 1.00 84.38 237 GLU A C 1
ATOM 1814 O O . GLU A 1 237 ? -6.669 4.305 10.162 1.00 84.38 237 GLU A O 1
ATOM 1819 N N . THR A 1 238 ? -6.426 6.511 9.853 1.00 73.25 238 THR A N 1
ATOM 1820 C CA . THR A 1 238 ? -5.091 6.414 9.228 1.00 73.2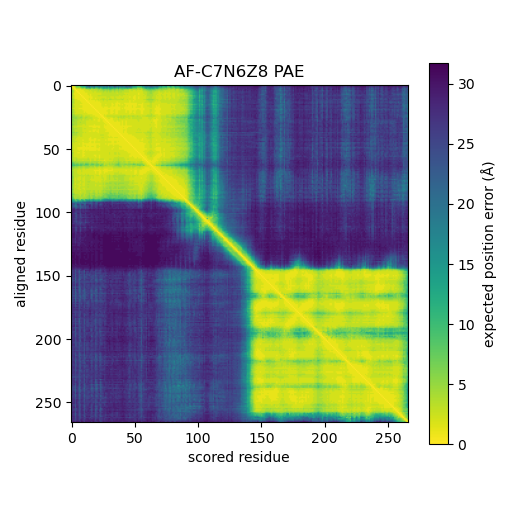5 238 THR A CA 1
ATOM 1821 C C . THR A 1 238 ? -3.944 6.942 10.089 1.00 73.25 238 THR A C 1
ATOM 1823 O O . THR A 1 238 ? -2.789 6.635 9.807 1.00 73.25 238 THR A O 1
ATOM 1826 N N . ASN A 1 239 ? -4.220 7.696 11.157 1.00 69.06 239 ASN A N 1
ATOM 1827 C CA . ASN A 1 239 ? -3.187 8.422 11.902 1.00 69.06 239 ASN A CA 1
ATOM 1828 C C . ASN A 1 239 ? -2.667 7.662 13.123 1.00 69.06 239 ASN A C 1
ATOM 1830 O O . ASN A 1 239 ? -1.639 8.039 13.685 1.00 69.06 239 ASN A O 1
ATOM 1834 N N . THR A 1 240 ? -3.375 6.621 13.560 1.00 73.62 240 THR A N 1
ATOM 1835 C CA . THR A 1 240 ? -3.106 5.960 14.837 1.00 73.62 240 THR A CA 1
ATOM 1836 C C . THR A 1 240 ? -2.463 4.595 14.603 1.00 73.62 240 THR A C 1
ATOM 1838 O O . THR A 1 240 ? -3.178 3.650 14.276 1.00 73.62 240 THR A O 1
ATOM 1841 N N . PRO A 1 241 ? -1.131 4.442 14.742 1.00 76.38 241 PRO A N 1
ATOM 1842 C CA . PRO A 1 241 ? -0.426 3.222 14.335 1.00 76.38 241 PRO A CA 1
ATOM 1843 C C . PRO A 1 241 ? -0.631 2.044 15.293 1.00 76.38 241 PRO A C 1
ATOM 1845 O O . PRO A 1 241 ? -0.573 0.891 14.869 1.00 76.38 241 PRO A O 1
ATOM 1848 N N . MET A 1 242 ? -0.866 2.309 16.578 1.00 79.62 242 MET A N 1
ATOM 1849 C CA . MET A 1 242 ? -1.022 1.270 17.594 1.00 79.62 242 MET A CA 1
ATOM 1850 C C . MET A 1 242 ? -2.456 0.746 17.634 1.00 79.62 242 MET A C 1
ATOM 1852 O O . MET A 1 242 ? -3.417 1.518 17.607 1.00 79.62 242 MET A O 1
ATOM 1856 N N . VAL A 1 243 ? -2.604 -0.575 17.764 1.00 88.81 243 VAL A N 1
ATOM 1857 C CA . VAL A 1 243 ? -3.918 -1.228 17.866 1.00 88.81 243 VAL A CA 1
ATOM 1858 C C . VAL A 1 243 ? -4.686 -0.746 19.102 1.00 88.81 243 VAL A C 1
ATOM 1860 O O . VAL A 1 243 ? -5.877 -0.460 19.011 1.00 88.81 243 VAL A O 1
ATOM 1863 N N . GLY A 1 244 ? -4.015 -0.614 20.249 1.00 81.06 244 GLY A N 1
ATOM 1864 C CA . GLY A 1 244 ? -4.631 -0.133 21.488 1.00 81.06 244 GLY A CA 1
ATOM 1865 C C . GLY A 1 244 ? -5.201 1.276 21.375 1.00 81.06 244 GLY A C 1
ATOM 1866 O O . GLY A 1 244 ? -6.347 1.513 21.759 1.00 81.06 244 GLY A O 1
ATOM 1867 N N . ASP A 1 245 ? -4.430 2.189 20.793 1.00 76.50 245 ASP A N 1
ATOM 1868 C CA . ASP A 1 245 ? -4.823 3.591 20.668 1.00 76.50 245 ASP A CA 1
ATOM 1869 C C . ASP A 1 245 ? -6.020 3.741 19.719 1.00 76.50 245 ASP A C 1
ATOM 1871 O O . ASP A 1 245 ? -6.986 4.436 20.041 1.00 76.50 245 ASP A O 1
ATOM 1875 N N . VAL A 1 246 ? -6.020 3.031 18.583 1.00 83.56 246 VAL A N 1
ATOM 1876 C CA . VAL A 1 246 ? -7.135 3.116 17.627 1.00 83.56 246 VAL A CA 1
ATOM 1877 C C . VAL A 1 246 ? -8.402 2.441 18.159 1.00 83.56 246 VAL A C 1
ATOM 1879 O O . VAL A 1 246 ? -9.506 2.934 17.929 1.00 83.56 246 VAL A O 1
ATOM 1882 N N . ALA A 1 247 ? -8.263 1.355 18.927 1.00 89.25 247 ALA A N 1
ATOM 1883 C CA . ALA A 1 247 ? -9.382 0.723 19.620 1.00 89.25 247 ALA A CA 1
ATOM 1884 C C . ALA A 1 247 ? -10.009 1.676 20.649 1.00 89.25 247 ALA A C 1
ATOM 1886 O O . ALA A 1 247 ? -11.232 1.748 20.767 1.00 89.25 247 ALA A O 1
ATOM 1887 N N . GLN A 1 248 ? -9.184 2.458 21.350 1.00 80.81 248 GLN A N 1
ATOM 1888 C CA . GLN A 1 248 ? -9.661 3.471 22.286 1.00 80.81 248 GLN A CA 1
ATOM 1889 C C . GLN A 1 248 ? -10.379 4.623 21.568 1.00 80.81 248 GLN A C 1
ATOM 1891 O O . GLN A 1 248 ? -11.436 5.056 22.029 1.00 80.81 248 GLN A O 1
ATOM 1896 N N . LEU A 1 249 ? -9.856 5.099 20.432 1.00 74.38 249 LEU A N 1
ATOM 1897 C CA . LEU A 1 249 ? -10.535 6.106 19.606 1.00 74.38 249 LEU A CA 1
ATOM 1898 C C . LEU A 1 249 ? -11.892 5.604 19.106 1.00 74.38 249 LEU A C 1
ATOM 1900 O O . LEU A 1 249 ? -12.880 6.339 19.161 1.00 74.38 249 LEU A O 1
ATOM 1904 N N . PHE A 1 250 ? -11.953 4.347 18.664 1.00 87.75 250 PHE A N 1
ATOM 1905 C CA . PHE A 1 250 ? -13.203 3.721 18.253 1.00 87.75 250 PHE A CA 1
ATOM 1906 C C . PHE A 1 250 ? -14.197 3.658 19.414 1.00 87.75 250 PHE A C 1
ATOM 1908 O O . PHE A 1 250 ? -15.337 4.090 19.268 1.00 87.75 250 PHE A O 1
ATOM 1915 N N . ALA A 1 251 ? -13.759 3.193 20.588 1.00 83.38 251 ALA A N 1
ATOM 1916 C CA . ALA A 1 251 ? -14.603 3.109 21.776 1.00 83.38 251 ALA A CA 1
ATOM 1917 C C . ALA A 1 251 ? -15.172 4.480 22.190 1.00 83.38 251 ALA A C 1
ATOM 1919 O O . ALA A 1 251 ? -16.304 4.568 22.663 1.00 83.38 251 ALA A O 1
ATOM 1920 N N . LEU A 1 252 ? -14.424 5.563 21.956 1.00 81.38 252 LEU A N 1
ATOM 1921 C CA . LEU A 1 252 ? -14.861 6.942 22.197 1.00 81.38 252 LEU A CA 1
ATOM 1922 C C . LEU A 1 252 ? -15.805 7.503 21.116 1.00 81.38 252 LEU A C 1
ATOM 1924 O O . LEU A 1 252 ? -16.328 8.603 21.295 1.00 81.38 252 LEU A O 1
ATOM 1928 N N . GLY A 1 253 ? -16.043 6.773 20.024 1.00 80.94 253 GLY A N 1
ATOM 1929 C CA . GLY A 1 253 ? -16.870 7.218 18.899 1.00 80.94 253 GLY A CA 1
ATOM 1930 C C . GLY A 1 253 ? -16.173 8.223 17.977 1.00 80.94 253 GLY A C 1
ATOM 1931 O O . GLY A 1 253 ? -16.844 8.989 17.293 1.00 80.94 253 GLY A O 1
ATOM 1932 N N . LEU A 1 254 ? -14.836 8.253 17.976 1.00 76.50 254 LEU A N 1
ATOM 1933 C CA . LEU A 1 254 ? -14.030 9.178 17.167 1.00 76.50 254 LEU A CA 1
ATOM 1934 C C . LEU A 1 254 ? -13.611 8.588 15.811 1.00 76.50 254 LEU A C 1
ATOM 1936 O O . LEU A 1 254 ? -12.990 9.278 15.005 1.00 76.50 254 LEU A O 1
ATOM 1940 N N . VAL A 1 255 ? -13.940 7.320 15.557 1.00 76.81 255 VAL A N 1
ATOM 1941 C CA . VAL A 1 255 ? -13.655 6.626 14.297 1.00 76.81 255 VAL A CA 1
ATOM 1942 C C . VAL A 1 255 ? -14.943 6.492 13.496 1.00 76.81 255 VAL A C 1
ATOM 1944 O O . VAL A 1 255 ? -15.935 5.953 13.983 1.00 76.81 255 VAL A O 1
ATOM 1947 N N . MET A 1 256 ? -14.918 6.967 12.252 1.00 80.94 256 MET A N 1
ATOM 1948 C CA . MET A 1 256 ? -16.090 6.995 11.380 1.00 80.94 256 MET A CA 1
ATOM 1949 C C . MET A 1 256 ? -16.124 5.785 10.435 1.00 80.94 256 MET A C 1
ATOM 1951 O O . MET A 1 256 ? -15.066 5.266 10.051 1.00 80.94 256 MET A O 1
ATOM 1955 N N . PRO A 1 257 ? -17.323 5.339 10.015 1.00 87.62 257 PRO A N 1
ATOM 1956 C CA . PRO A 1 257 ? -17.453 4.387 8.922 1.00 87.62 257 PRO A CA 1
ATOM 1957 C C . PRO A 1 257 ? -16.730 4.886 7.666 1.00 87.62 257 PRO A C 1
ATOM 1959 O O . PRO A 1 257 ? -16.726 6.079 7.355 1.00 87.62 257 PRO A O 1
ATOM 1962 N N . MET A 1 258 ? -16.119 3.961 6.937 1.00 83.25 258 MET A N 1
ATOM 1963 C CA . MET A 1 258 ? -15.408 4.236 5.699 1.00 83.25 258 MET A CA 1
ATOM 1964 C C . MET A 1 258 ? -16.396 4.685 4.616 1.00 83.25 258 MET A C 1
ATOM 1966 O O . MET A 1 258 ? -17.335 3.963 4.268 1.00 83.25 258 MET A O 1
ATOM 1970 N N . ASP A 1 259 ? -16.146 5.870 4.056 1.00 76.94 259 ASP A N 1
ATOM 1971 C CA . ASP A 1 259 ? -16.886 6.392 2.908 1.00 76.94 259 ASP A CA 1
ATOM 1972 C C . ASP A 1 259 ? -16.652 5.478 1.687 1.00 76.94 259 ASP A C 1
ATOM 1974 O O . ASP A 1 259 ? -15.499 5.309 1.271 1.00 76.94 259 ASP A O 1
ATOM 1978 N N . PRO A 1 260 ? -17.705 4.901 1.079 1.00 65.56 260 PRO A N 1
ATOM 1979 C CA . PRO A 1 260 ? -17.568 4.032 -0.089 1.00 65.56 260 PRO A CA 1
ATOM 1980 C C . PRO A 1 260 ? -16.914 4.729 -1.292 1.00 65.56 260 PRO A C 1
ATOM 1982 O O . PRO A 1 260 ? -16.349 4.057 -2.152 1.00 65.56 260 PRO A O 1
ATOM 1985 N N . ASN A 1 261 ? -16.932 6.065 -1.361 1.00 62.12 261 ASN A N 1
ATOM 1986 C CA . ASN A 1 261 ? -16.228 6.815 -2.404 1.00 62.12 261 ASN A CA 1
ATOM 1987 C C . ASN A 1 261 ? -14.706 6.870 -2.192 1.00 62.12 261 ASN A C 1
ATOM 1989 O O . ASN A 1 261 ? -13.984 7.177 -3.140 1.00 62.12 261 ASN A O 1
ATOM 1993 N N . LYS A 1 262 ? -14.226 6.566 -0.978 1.00 52.56 262 LYS A N 1
ATOM 1994 C CA . LYS A 1 262 ? -12.804 6.520 -0.602 1.00 52.56 262 LYS A CA 1
ATOM 1995 C C . LYS A 1 262 ? -12.207 5.110 -0.630 1.00 52.56 262 LYS A C 1
ATOM 1997 O O . LYS A 1 262 ? -10.993 4.974 -0.523 1.00 52.56 262 LYS A O 1
ATOM 2002 N N . ALA A 1 263 ? -13.021 4.064 -0.784 1.00 54.66 263 ALA A N 1
ATOM 2003 C CA . ALA A 1 263 ? -12.515 2.704 -0.949 1.00 54.66 263 ALA A CA 1
ATOM 2004 C C . ALA A 1 263 ? -11.723 2.596 -2.266 1.00 54.66 263 ALA A C 1
ATOM 2006 O O . ALA A 1 263 ? -12.207 2.984 -3.336 1.00 54.66 263 ALA A O 1
ATOM 2007 N N . CYS A 1 264 ? -10.484 2.100 -2.192 1.00 50.56 264 CYS A N 1
ATOM 2008 C CA . CYS A 1 264 ? -9.556 2.127 -3.321 1.00 50.56 264 CYS A CA 1
ATOM 2009 C C . CYS A 1 264 ? -10.128 1.341 -4.510 1.00 50.56 264 CYS A C 1
ATOM 2011 O O . CYS A 1 264 ? -10.340 0.124 -4.429 1.00 50.56 264 CYS A O 1
ATOM 2013 N N . ARG A 1 265 ? -10.354 2.043 -5.627 1.00 40.22 265 ARG A N 1
ATOM 2014 C CA . ARG A 1 265 ? -10.747 1.458 -6.913 1.00 40.22 265 ARG A CA 1
ATOM 2015 C C . ARG A 1 265 ? -9.493 0.897 -7.581 1.00 40.22 265 ARG A C 1
ATOM 2017 O O . ARG A 1 265 ? -8.745 1.655 -8.188 1.00 40.22 265 ARG A O 1
ATOM 2024 N N . HIS A 1 266 ? -9.255 -0.398 -7.414 1.00 38.25 266 HIS A N 1
ATOM 2025 C CA . HIS A 1 266 ? -8.273 -1.140 -8.205 1.00 38.25 266 HIS A CA 1
ATOM 2026 C C . HIS A 1 266 ? -8.990 -1.844 -9.353 1.00 38.25 266 HIS A C 1
ATOM 2028 O O . HIS A 1 266 ? -10.035 -2.477 -9.070 1.00 38.25 266 HIS A O 1
#

Organism: Slackia heliotrinireducens (strain ATCC 29202 / DSM 20476 / NCTC 11029 / RHS 1) (NCBI:txid471855)

Sequence (266 aa):
MADLESLFKALGEPTRLKIVRLLTERHHCARSLSQTLGISEPAVSQHMTVLKRVGLVSSYRHGYHMHYVLNTEALAELSDELHLWQERAENVLSCHSQQESCAYLLGDGTSGCLYGIANAAEPIDAKKSETNSGEAAQTEPDERTSMRIAIPSETDAGLQSVRSGHFGHAPYFTIVTIEDRQVKDVEVVKNVDHDQYGCGGVIQYALTLGIDGILTVGMGMPPYTAFTNNGITVYSETNTPMVGDVAQLFALGLVMPMDPNKACRH

Foldseek 3Di:
DADPVLVVVLCPDPLLVVVLVVQVVHWDFLVRSCVVVVHDSVVSVVSVVSCVVRPQKDWDDDPPTIIIHGDVVVVVVNVVVVVVVVVVVVVVVVVVVDPDDPFDQDPVRDGDDPPPPDDDDDDDDDDDDDDDDDDDDDDDDDPPQKFKEWFQFQDQPQQQTWTDQAQLQRQKIWIFIAGPLDTDDTDIDGFDHCVVQNSVRRLVVVLVPPGQEYEHQAAALVSCVSCVVSNYFYWHDNPDGGNNVVSSCVSVVNIDTDDSVRHDYD

InterPro domains:
  IPR001845 HTH ArsR-type DNA-binding domain [PF01022] (14-59)
  IPR001845 HTH ArsR-type DNA-binding domain [PR00778] (8-23)
  IPR001845 HTH ArsR-type DNA-binding domain [PR00778] (40-55)
  IPR001845 HTH ArsR-type DNA-binding domain [PR00778] (55-70)
  IPR001845 HTH ArsR-type DNA-binding domain [PS50987] (1-90)
  IPR001845 HTH ArsR-type DNA-binding domain [SM00418] (6-84)
  IPR003731 Dinitrogenase iron-molybdenum cofactor biosynthesis [PF02579] (161-250)
  IPR011991 ArsR-like helix-turn-helix domain [cd00090] (8-83)
  IPR033913 MTH1175 domain [cd00851] (147-236)
  IPR036105 Dinitrogenase iron-molybdenum cofactor biosynthesis superfamily [G3DSA:3.30.420.130] (136-253)
  IPR036105 Dinitrogenase iron-molybdenum cofactor biosynthesis superfamily [SSF53146] (147-266)
  IPR036388 Winged helix-like DNA-binding domain superfamily [G3DSA:1.10.10.10] (1-102)
  IPR036390 Winged helix DNA-binding domain superfamily [SSF46785] (2-98)
  IPR051081 HTH-type Metal-responsive Transcriptional Regulators [PTHR33154] (3-90)